Protein AF-A0AAD4XFL8-F1 (afdb_monomer_lite)

InterPro domains:
  IPR006156 Dihydroneopterin aldolase [PTHR42844] (151-270)
  IPR006156 Dihydroneopterin aldolase [TIGR00525] (37-141)
  IPR006156 Dihydroneopterin aldolase [TIGR00525] (153-267)
  IPR006157 Dihydroneopterin aldolase/epimerase domain [PF02152] (40-144)
  IPR006157 Dihydroneopterin aldolase/epimerase domain [PF02152] (156-266)
  IPR006157 Dihydroneopterin aldolase/epimerase domain [SM00905] (39-152)
  IPR006157 Dihydroneopterin aldolase/epimerase domain [SM00905] (155-268)
  IPR006157 Dihydroneopterin aldolase/epimerase domain [TIGR00526] (37-141)
  IPR006157 Dihydroneopterin aldolase/epimerase domain [TIGR00526] (153-268)
  IPR006157 Dihydroneopterin aldolase/epimerase domain [cd00534] (37-150)
  IPR006157 Dihydroneopterin aldolase/epimerase domain [cd00534] (153-268)
  IPR043133 GTP cyclohydrolase I, C-terminal/NADPH-dependent 7-cyano-7-deazaguanine reductase [G3DSA:3.30.1130.10] (36-149)
  IPR043133 GTP cyclohydrolase I, C-terminal/NADPH-dependent 7-cyano-7-deazaguanine reductase [G3DSA:3.30.1130.10] (152-272)

Foldseek 3Di:
DDDDDDDDDPDDDPPPPVVVVVVVVVVVVVVLVQQFKKWWFFFLKEWAQEAQDPCCNPVTAIKTKIKIFGFDLPVCLVPLDCVSDDDPVVLSVLLHCLRHDDYYHDVVVSQVSSQVCVVVVDVRGPGMDMDMDHPPPPPPDDPPDPRDPPDADKDKDFQDKAWAQEAQDPCSNVVTAIKGKIKIWGAHCVVCVVPVDCVNDPDVVVLSVLLHCLRHDDYGHDLSNSQLSSQLVVCVVDVRTFKMKMKMWGCDDPDPGDTRIIIMIGMDGNVPSD

pLDDT: mean 80.41, std 20.35, range [30.12, 97.94]

Structure (mmCIF, N/CA/C/O backbone):
data_AF-A0AAD4XFL8-F1
#
_entry.id   AF-A0AAD4XFL8-F1
#
loop_
_atom_site.group_PDB
_atom_site.id
_atom_site.type_symbol
_atom_site.label_atom_id
_atom_site.label_alt_id
_atom_site.label_comp_id
_atom_site.label_asym_id
_atom_site.label_entity_id
_atom_site.label_seq_id
_atom_site.pdbx_PDB_ins_code
_atom_site.Cartn_x
_atom_site.Cartn_y
_atom_site.Cartn_z
_atom_site.occupancy
_atom_site.B_iso_or_equiv
_atom_site.auth_seq_id
_atom_site.auth_comp_id
_atom_site.auth_asym_id
_atom_site.auth_atom_id
_atom_site.pdbx_PDB_model_num
ATOM 1 N N . MET A 1 1 ? 23.443 -74.491 15.891 1.00 35.53 1 MET A N 1
ATOM 2 C CA . MET A 1 1 ? 23.980 -73.352 16.670 1.00 35.53 1 MET A CA 1
ATOM 3 C C . MET A 1 1 ? 23.065 -72.154 16.402 1.00 35.53 1 MET A C 1
ATOM 5 O O . MET A 1 1 ? 22.930 -71.826 15.235 1.00 35.53 1 MET A O 1
ATOM 9 N N . LYS A 1 2 ? 22.427 -71.580 17.447 1.00 34.12 2 LYS A N 1
ATOM 10 C CA . LYS A 1 2 ? 21.387 -70.501 17.449 1.00 34.12 2 LYS A CA 1
ATOM 11 C C . LYS A 1 2 ? 19.982 -70.970 16.968 1.00 34.12 2 LYS A C 1
ATOM 13 O O . LYS A 1 2 ? 19.867 -71.377 15.826 1.00 34.12 2 LYS A O 1
ATOM 18 N N . ARG A 1 3 ? 18.898 -71.122 17.771 1.00 33.12 3 ARG A N 1
ATOM 19 C CA . ARG A 1 3 ? 18.277 -70.293 18.853 1.00 33.12 3 ARG A CA 1
ATOM 20 C C . ARG A 1 3 ? 18.064 -68.851 18.352 1.00 33.12 3 ARG A C 1
ATOM 22 O O . ARG A 1 3 ? 19.014 -68.285 17.849 1.00 33.12 3 ARG A O 1
ATOM 29 N N . MET A 1 4 ? 16.948 -68.140 18.488 1.00 30.12 4 MET A N 1
ATOM 30 C CA . MET A 1 4 ? 15.685 -68.268 19.219 1.00 30.12 4 MET A CA 1
ATOM 31 C C . MET A 1 4 ? 14.918 -66.947 18.923 1.00 30.12 4 MET A C 1
ATOM 33 O O . MET A 1 4 ? 15.556 -65.951 18.602 1.00 30.12 4 MET A O 1
ATOM 37 N N . ILE A 1 5 ? 13.602 -66.924 19.155 1.00 32.12 5 ILE A N 1
ATOM 38 C CA . ILE A 1 5 ? 12.777 -65.734 19.467 1.00 32.12 5 ILE A CA 1
ATOM 39 C C . ILE A 1 5 ? 12.246 -64.891 18.292 1.00 32.12 5 ILE A C 1
ATOM 41 O O . ILE A 1 5 ? 12.829 -63.931 17.805 1.00 32.12 5 ILE A O 1
ATOM 45 N N . LYS A 1 6 ? 11.002 -65.238 17.973 1.00 37.78 6 LYS A N 1
ATOM 46 C CA . LYS A 1 6 ? 9.899 -64.385 17.535 1.00 37.78 6 LYS A CA 1
ATOM 47 C C . LYS A 1 6 ? 9.417 -63.595 18.775 1.00 37.78 6 LYS A C 1
ATOM 49 O O . LYS A 1 6 ? 8.878 -64.249 19.661 1.00 37.78 6 LYS A O 1
ATOM 54 N N . LEU A 1 7 ? 9.625 -62.272 18.888 1.00 30.59 7 LEU A N 1
ATOM 55 C CA . LEU A 1 7 ? 8.790 -61.356 19.705 1.00 30.59 7 LEU A CA 1
ATOM 56 C C . LEU A 1 7 ? 9.209 -59.874 19.588 1.00 30.59 7 LEU A C 1
ATOM 58 O O . LEU A 1 7 ? 10.391 -59.562 19.624 1.00 30.59 7 LEU A O 1
ATOM 62 N N . MET A 1 8 ? 8.194 -59.000 19.581 1.00 35.62 8 MET A N 1
ATOM 63 C CA . MET A 1 8 ? 8.213 -57.562 19.907 1.00 35.62 8 MET A CA 1
ATOM 64 C C . MET A 1 8 ? 8.955 -56.598 18.970 1.00 35.62 8 MET A C 1
ATOM 66 O O . MET A 1 8 ? 10.064 -56.179 19.263 1.00 35.62 8 MET A O 1
ATOM 70 N N . VAL A 1 9 ? 8.230 -56.078 17.971 1.00 33.75 9 VAL A N 1
ATOM 71 C CA . VAL A 1 9 ? 8.062 -54.615 17.830 1.00 33.75 9 VAL A CA 1
ATOM 72 C C . VAL A 1 9 ? 6.603 -54.334 17.445 1.00 33.75 9 VAL A C 1
ATOM 74 O O . VAL A 1 9 ? 6.264 -54.054 16.303 1.00 33.75 9 VAL A O 1
ATOM 77 N N . PHE A 1 10 ? 5.715 -54.495 18.425 1.00 37.19 10 PHE A N 1
ATOM 78 C CA . PHE A 1 10 ? 4.357 -53.949 18.423 1.00 37.19 10 PHE A CA 1
ATOM 79 C C . PHE A 1 10 ? 4.332 -52.937 19.571 1.00 37.19 10 PHE A C 1
ATOM 81 O O . PHE A 1 10 ? 3.922 -53.269 20.676 1.00 37.19 10 PHE A O 1
ATOM 88 N N . SER A 1 11 ? 4.914 -51.753 19.372 1.00 37.78 11 SER A N 1
ATOM 89 C CA . SER A 1 11 ? 4.660 -50.573 20.209 1.00 37.78 11 SER A CA 1
ATOM 90 C C . SER A 1 11 ? 5.353 -49.350 19.612 1.00 37.78 11 SER A C 1
ATOM 92 O O . SER A 1 11 ? 6.497 -49.454 19.184 1.00 37.78 11 SER A O 1
ATOM 94 N N . LEU A 1 12 ? 4.658 -48.211 19.643 1.00 33.28 12 LEU A N 1
ATOM 95 C CA . LEU A 1 12 ? 5.044 -46.887 19.136 1.00 33.28 12 LEU A CA 1
ATOM 96 C C . LEU A 1 12 ? 5.115 -46.757 17.606 1.00 33.28 12 LEU A C 1
ATOM 98 O O . LEU A 1 12 ? 6.162 -46.927 17.005 1.00 33.28 12 LEU A O 1
ATOM 102 N N . ILE A 1 13 ? 3.984 -46.403 16.988 1.00 39.44 13 ILE A N 1
ATOM 103 C CA . ILE A 1 13 ? 3.736 -45.107 16.314 1.00 39.44 13 ILE A CA 1
ATOM 104 C C . ILE A 1 13 ? 2.209 -45.060 16.076 1.00 39.44 13 ILE A C 1
ATOM 106 O O . ILE A 1 13 ? 1.699 -45.282 14.988 1.00 39.44 13 ILE A O 1
ATOM 110 N N . ILE A 1 14 ? 1.443 -44.848 17.152 1.00 38.00 14 ILE A N 1
ATOM 111 C CA . ILE A 1 14 ? 0.020 -44.436 17.101 1.00 38.00 14 ILE A CA 1
ATOM 112 C C . ILE A 1 14 ? -0.094 -43.026 17.715 1.00 38.00 14 ILE A C 1
ATOM 114 O O . ILE A 1 14 ? -1.063 -42.674 18.367 1.00 38.00 14 ILE A O 1
ATOM 118 N N . PHE A 1 15 ? 0.931 -42.183 17.556 1.00 41.22 15 PHE A N 1
ATOM 119 C CA . PHE A 1 15 ? 0.936 -40.862 18.194 1.00 41.22 15 PHE A CA 1
ATOM 120 C C . PHE A 1 15 ? 1.652 -39.786 17.373 1.00 41.22 15 PHE A C 1
ATOM 122 O O . PHE A 1 15 ? 2.499 -39.068 17.882 1.00 41.22 15 PHE A O 1
ATOM 129 N N . VAL A 1 16 ? 1.298 -39.644 16.092 1.00 36.91 16 VAL A N 1
ATOM 130 C CA . VAL A 1 16 ? 1.519 -38.384 15.357 1.00 36.91 16 VAL A CA 1
ATOM 131 C C . VAL A 1 16 ? 0.341 -37.965 14.436 1.00 36.91 16 VAL A C 1
ATOM 133 O O . VAL A 1 16 ? 0.601 -37.334 13.421 1.00 36.91 16 VAL A O 1
ATOM 136 N N . PRO A 1 17 ? -0.964 -38.214 14.711 1.00 38.00 17 PRO A N 1
ATOM 137 C CA . PRO A 1 17 ? -2.003 -37.454 14.001 1.00 38.00 17 PRO A CA 1
ATOM 138 C C . PRO A 1 17 ? -2.145 -36.033 14.563 1.00 38.00 17 PRO A C 1
ATOM 140 O O . PRO A 1 17 ? -2.472 -35.110 13.828 1.00 38.00 17 PRO A O 1
ATOM 143 N N . LEU A 1 18 ? -1.875 -35.837 15.863 1.00 38.53 18 LEU A N 1
ATOM 144 C CA . LEU A 1 18 ? -2.111 -34.552 16.526 1.00 38.53 18 LEU A CA 1
ATOM 145 C C . LEU A 1 18 ? -1.077 -33.493 16.126 1.00 38.53 18 LEU A C 1
ATOM 147 O O . LEU A 1 18 ? -1.447 -32.371 15.820 1.00 38.53 18 LEU A O 1
ATOM 151 N N . ILE A 1 19 ? 0.212 -33.848 16.073 1.00 44.69 19 ILE A N 1
ATOM 152 C CA . ILE A 1 19 ? 1.275 -32.905 15.685 1.00 44.69 19 ILE A CA 1
ATOM 153 C C . ILE A 1 19 ? 1.184 -32.581 14.191 1.00 44.69 19 ILE A C 1
ATOM 155 O O . ILE A 1 19 ? 1.340 -31.423 13.828 1.00 44.69 19 ILE A O 1
ATOM 159 N N . PHE A 1 20 ? 0.859 -33.560 13.337 1.00 40.28 20 PHE A N 1
ATOM 160 C CA . PHE A 1 20 ? 0.670 -33.326 11.902 1.00 40.28 20 PHE A CA 1
ATOM 161 C C . PHE A 1 20 ? -0.596 -32.504 11.623 1.00 40.28 20 PHE A C 1
ATOM 163 O O . PHE A 1 20 ? -0.554 -31.592 10.810 1.00 40.28 20 PHE A O 1
ATOM 170 N N . GLY A 1 21 ? -1.688 -32.740 12.361 1.00 36.16 21 GLY A N 1
ATOM 171 C CA . GLY A 1 21 ? -2.907 -31.929 12.288 1.00 36.16 21 GLY A CA 1
ATOM 172 C C . GLY A 1 21 ? -2.721 -30.498 12.804 1.00 36.16 21 GLY A C 1
ATOM 173 O O . GLY A 1 21 ? -3.239 -29.568 12.196 1.00 36.16 21 GLY A O 1
ATOM 174 N N . ILE A 1 22 ? -1.930 -30.298 13.866 1.00 46.91 22 ILE A N 1
ATOM 175 C CA . ILE A 1 22 ? -1.574 -28.961 14.370 1.00 46.91 22 ILE A CA 1
ATOM 176 C C . ILE A 1 22 ? -0.624 -28.253 13.398 1.00 46.91 22 ILE A C 1
ATOM 178 O O . ILE A 1 22 ? -0.817 -27.073 13.143 1.00 46.91 22 ILE A O 1
ATOM 182 N N . LEU A 1 23 ? 0.368 -28.942 12.820 1.00 37.91 23 LEU A N 1
ATOM 183 C CA . LEU A 1 23 ? 1.240 -28.366 11.788 1.00 37.91 23 LEU A CA 1
ATOM 184 C C . LEU A 1 23 ? 0.470 -28.040 10.511 1.00 37.91 23 LEU A C 1
ATOM 186 O O . LEU A 1 23 ? 0.734 -27.005 9.923 1.00 37.91 23 LEU A O 1
ATOM 190 N N . GLN A 1 24 ? -0.503 -28.858 10.113 1.00 33.28 24 GLN A N 1
ATOM 191 C CA . GLN A 1 24 ? -1.323 -28.604 8.933 1.00 33.28 24 GLN A CA 1
ATOM 192 C C . GLN A 1 24 ? -2.331 -27.471 9.169 1.00 33.28 24 GLN A C 1
ATOM 194 O O . GLN A 1 24 ? -2.452 -26.608 8.312 1.00 33.28 24 GLN A O 1
ATOM 199 N N . GLN A 1 25 ? -2.960 -27.379 10.350 1.00 36.81 25 GLN A N 1
ATOM 200 C CA . GLN A 1 25 ? -3.782 -26.217 10.726 1.00 36.81 25 GLN A CA 1
ATOM 201 C C . GLN A 1 25 ? -2.958 -24.941 10.902 1.00 36.81 25 GLN A C 1
ATOM 203 O O . GLN A 1 25 ? -3.422 -23.864 10.544 1.00 36.81 25 GLN A O 1
ATOM 208 N N . LYS A 1 26 ? -1.742 -25.044 11.444 1.00 35.31 26 LYS A N 1
ATOM 209 C CA . LYS A 1 26 ? -0.835 -23.904 11.597 1.00 35.31 26 LYS A CA 1
ATOM 210 C C . LYS A 1 26 ? -0.286 -23.464 10.242 1.00 35.31 26 LYS A C 1
ATOM 212 O O . LYS A 1 26 ? -0.289 -22.279 9.977 1.00 35.31 26 LYS A O 1
ATOM 217 N N . MET A 1 27 ? 0.041 -24.395 9.343 1.00 30.59 27 MET A N 1
ATOM 218 C CA . MET A 1 27 ? 0.392 -24.100 7.951 1.00 30.59 27 MET A CA 1
ATOM 219 C C . MET A 1 27 ? -0.790 -23.556 7.147 1.00 30.59 27 MET A C 1
ATOM 221 O O . MET A 1 27 ? -0.574 -22.690 6.315 1.00 30.59 27 MET A O 1
ATOM 225 N N . GLU A 1 28 ? -2.026 -24.011 7.368 1.00 33.53 28 GLU A N 1
ATOM 226 C CA . GLU A 1 28 ? -3.219 -23.431 6.737 1.00 33.53 28 GLU A CA 1
ATOM 227 C C . GLU A 1 28 ? -3.521 -22.035 7.291 1.00 33.53 28 GLU A C 1
ATOM 229 O O . GLU A 1 28 ? -3.839 -21.145 6.513 1.00 33.53 28 GLU A O 1
ATOM 234 N N . ALA A 1 29 ? -3.355 -21.797 8.595 1.00 37.62 29 ALA A N 1
ATOM 235 C CA . ALA A 1 29 ? -3.457 -20.462 9.181 1.00 37.62 29 ALA A CA 1
ATOM 236 C C . ALA A 1 29 ? -2.339 -19.537 8.670 1.00 37.62 29 ALA A C 1
ATOM 238 O O . ALA A 1 29 ? -2.627 -18.432 8.223 1.00 37.62 29 ALA A O 1
ATOM 239 N N . ASP A 1 30 ? -1.094 -20.011 8.631 1.00 35.47 30 ASP A N 1
ATOM 240 C CA . ASP A 1 30 ? 0.062 -19.277 8.114 1.00 35.47 30 ASP A CA 1
ATOM 241 C C . ASP A 1 30 ? -0.056 -19.042 6.593 1.00 35.47 30 ASP A C 1
ATOM 243 O O . ASP A 1 30 ? 0.326 -17.981 6.110 1.00 35.47 30 ASP A O 1
ATOM 247 N N . CYS A 1 31 ? -0.656 -19.966 5.829 1.00 32.22 31 CYS A N 1
ATOM 248 C CA . CYS A 1 31 ? -0.887 -19.844 4.381 1.00 32.22 31 CYS A CA 1
ATOM 249 C C . CYS A 1 31 ? -2.121 -18.986 4.039 1.00 32.22 31 CYS A C 1
ATOM 251 O O . CYS A 1 31 ? -2.125 -18.291 3.022 1.00 32.22 31 CYS A O 1
ATOM 253 N N . ILE A 1 32 ? -3.139 -18.951 4.908 1.00 41.28 32 ILE A N 1
ATOM 254 C CA . ILE A 1 32 ? -4.222 -17.956 4.845 1.00 41.28 32 ILE A CA 1
ATOM 255 C C . ILE A 1 32 ? -3.674 -16.566 5.203 1.00 41.28 32 ILE A C 1
ATOM 257 O O . ILE A 1 32 ? -4.124 -15.579 4.630 1.00 41.28 32 ILE A O 1
ATOM 261 N N . ILE A 1 33 ? -2.669 -16.469 6.080 1.00 43.09 33 ILE A N 1
ATOM 262 C CA . ILE A 1 33 ? -1.992 -15.209 6.427 1.00 43.09 33 ILE A CA 1
ATOM 263 C C . ILE A 1 33 ? -0.991 -14.780 5.331 1.00 43.09 33 ILE A C 1
ATOM 265 O O . ILE A 1 33 ? -0.822 -13.582 5.101 1.00 43.09 33 ILE A O 1
ATOM 269 N N . SER A 1 34 ? -0.396 -15.713 4.573 1.00 42.03 34 SER A N 1
ATOM 270 C CA . SER A 1 34 ? 0.685 -15.424 3.608 1.00 42.03 34 SER A CA 1
ATOM 271 C C . SER A 1 34 ? 0.254 -14.800 2.270 1.00 42.03 34 SER A C 1
ATOM 273 O O . SER A 1 34 ? 1.063 -14.729 1.343 1.00 42.03 34 SER A O 1
ATOM 275 N N . LYS A 1 35 ? -0.992 -14.329 2.139 1.00 58.22 35 LYS A N 1
ATOM 276 C CA . LYS A 1 35 ? -1.414 -13.428 1.045 1.00 58.22 35 LYS A CA 1
ATOM 277 C C . LYS A 1 35 ? -1.890 -12.062 1.551 1.00 58.22 35 LYS A C 1
ATOM 279 O O . LYS A 1 35 ? -2.682 -11.399 0.885 1.00 58.22 35 LYS A O 1
ATOM 284 N N . GLY A 1 36 ? -1.472 -11.656 2.748 1.00 75.81 36 GLY A N 1
ATOM 285 C CA . GLY A 1 36 ? -1.896 -10.405 3.371 1.00 75.81 36 GLY A CA 1
ATOM 286 C C . GLY A 1 36 ? -0.763 -9.398 3.418 1.00 75.81 36 GLY A C 1
ATOM 287 O O . GLY A 1 36 ? 0.264 -9.688 4.017 1.00 75.81 36 GLY A O 1
ATOM 288 N N . ASP A 1 37 ? -1.027 -8.231 2.839 1.00 88.38 37 ASP A N 1
ATOM 289 C CA . ASP A 1 37 ? -0.144 -7.087 2.615 1.00 88.38 37 ASP A CA 1
ATOM 290 C C . ASP A 1 37 ? 0.481 -7.048 1.214 1.00 88.38 37 ASP A C 1
ATOM 292 O O . ASP A 1 37 ? 1.047 -8.030 0.726 1.00 88.38 37 ASP A O 1
ATOM 296 N N . LYS A 1 38 ? 0.336 -5.906 0.533 1.00 90.25 38 LYS A N 1
ATOM 297 C CA . LYS A 1 38 ? 0.954 -5.671 -0.773 1.00 90.25 38 LYS A CA 1
ATOM 298 C C . LYS A 1 38 ? 1.287 -4.208 -1.022 1.00 90.25 38 LYS A C 1
ATOM 300 O O . LYS A 1 38 ? 0.553 -3.304 -0.611 1.00 90.25 38 LYS A O 1
ATOM 305 N N . LEU A 1 39 ? 2.357 -4.005 -1.780 1.00 91.44 39 LEU A N 1
ATOM 306 C CA . LEU A 1 39 ? 2.711 -2.736 -2.402 1.00 91.44 39 LEU A CA 1
ATOM 307 C C . LEU A 1 39 ? 2.106 -2.679 -3.812 1.00 91.44 39 LEU A C 1
ATOM 309 O O . LEU A 1 39 ? 2.172 -3.659 -4.555 1.00 91.44 39 LEU A O 1
ATOM 313 N N . ILE A 1 40 ? 1.495 -1.548 -4.161 1.00 91.38 40 ILE A N 1
ATOM 314 C CA . ILE A 1 40 ? 0.683 -1.356 -5.368 1.00 91.38 40 ILE A CA 1
ATOM 315 C C . ILE A 1 40 ? 1.283 -0.223 -6.199 1.00 91.38 40 ILE A C 1
ATOM 317 O O . ILE A 1 40 ? 1.351 0.912 -5.728 1.00 91.38 40 ILE A O 1
ATOM 321 N N . LEU A 1 41 ? 1.652 -0.513 -7.446 1.00 91.12 41 LEU A N 1
ATOM 322 C CA . LEU A 1 41 ? 2.050 0.477 -8.449 1.00 91.12 41 LEU A CA 1
ATOM 323 C C . LEU A 1 41 ? 1.118 0.343 -9.657 1.00 91.12 41 LEU A C 1
ATOM 325 O O . LEU A 1 41 ? 0.867 -0.769 -10.135 1.00 91.12 41 LEU A O 1
ATOM 329 N N . ARG A 1 42 ? 0.560 1.455 -10.135 1.00 89.06 42 ARG A N 1
ATOM 330 C CA . ARG A 1 42 ? -0.358 1.479 -11.281 1.00 89.06 42 ARG A CA 1
ATOM 331 C C . ARG A 1 42 ? 0.006 2.557 -12.278 1.00 89.06 42 ARG A C 1
ATOM 333 O O . ARG A 1 42 ? 0.356 3.670 -11.882 1.00 89.06 42 ARG A O 1
ATOM 340 N N . GLY A 1 43 ? -0.160 2.231 -13.553 1.00 86.56 43 GLY A N 1
ATOM 341 C CA . GLY A 1 43 ? 0.009 3.192 -14.636 1.00 86.56 43 GLY A CA 1
ATOM 342 C C . GLY A 1 43 ? 1.461 3.596 -14.873 1.00 86.56 43 GLY A C 1
ATOM 343 O O . GLY A 1 43 ? 1.712 4.707 -15.330 1.00 86.56 43 GLY A O 1
ATOM 344 N N . LEU A 1 44 ? 2.423 2.728 -14.548 1.00 89.50 44 LEU A N 1
ATOM 345 C CA . LEU A 1 44 ? 3.827 2.978 -14.867 1.00 89.50 44 LEU A CA 1
ATOM 346 C C . LEU A 1 44 ? 3.983 3.043 -16.384 1.00 89.50 44 LEU A C 1
ATOM 348 O O . LEU A 1 44 ? 3.617 2.090 -17.072 1.00 89.50 44 LEU A O 1
ATOM 352 N N . MET A 1 45 ? 4.511 4.147 -16.904 1.00 89.81 45 MET A N 1
ATOM 353 C CA . MET A 1 45 ? 4.651 4.338 -18.346 1.00 89.81 45 MET A CA 1
ATOM 354 C C . MET A 1 45 ? 6.101 4.482 -18.783 1.00 89.81 45 MET A C 1
ATOM 356 O O . MET A 1 45 ? 6.769 5.449 -18.423 1.00 89.81 45 MET A O 1
ATOM 360 N N . PHE A 1 46 ? 6.529 3.573 -19.658 1.00 92.50 46 PHE A N 1
ATOM 361 C CA . PHE A 1 46 ? 7.880 3.537 -20.220 1.00 92.50 46 PHE A CA 1
ATOM 362 C C . PHE A 1 46 ? 7.838 3.397 -21.737 1.00 92.50 46 PHE A C 1
ATOM 364 O O . PHE A 1 46 ? 6.847 2.924 -22.297 1.00 92.50 46 PHE A O 1
ATOM 371 N N . HIS A 1 47 ? 8.901 3.828 -22.413 1.00 92.00 47 HIS A N 1
ATOM 372 C CA . HIS A 1 47 ? 9.042 3.664 -23.856 1.00 92.00 47 HIS A CA 1
ATOM 373 C C . HIS A 1 47 ? 9.896 2.433 -24.159 1.00 92.00 47 HIS A C 1
ATOM 375 O O . HIS A 1 47 ? 11.029 2.357 -23.701 1.00 92.00 47 HIS A O 1
ATOM 381 N N . GLY A 1 48 ? 9.376 1.503 -24.956 1.00 90.56 48 GLY A N 1
ATOM 382 C CA . GLY A 1 48 ? 10.073 0.263 -25.292 1.00 90.56 48 GLY A CA 1
ATOM 383 C C . GLY A 1 48 ? 9.939 -0.101 -26.765 1.00 90.56 48 GLY A C 1
ATOM 384 O O . GLY A 1 48 ? 9.080 0.413 -27.485 1.00 90.56 48 GLY A O 1
ATOM 385 N N . TYR A 1 49 ? 10.778 -1.035 -27.203 1.00 92.50 49 TYR A N 1
ATOM 386 C CA . TYR A 1 49 ? 10.840 -1.525 -28.586 1.00 92.50 49 TYR A CA 1
ATOM 387 C C . TYR A 1 49 ? 10.364 -2.979 -28.658 1.00 92.50 49 TYR A C 1
ATOM 389 O O . TYR A 1 49 ? 11.047 -3.860 -29.186 1.00 92.50 49 TYR A O 1
ATOM 397 N N . HIS A 1 50 ? 9.208 -3.247 -28.046 1.00 85.69 50 HIS A N 1
ATOM 398 C CA . HIS A 1 50 ? 8.632 -4.586 -27.972 1.00 85.69 50 HIS A CA 1
ATOM 399 C C . HIS A 1 50 ? 7.477 -4.748 -28.959 1.00 85.69 50 HIS A C 1
ATOM 401 O O . HIS A 1 50 ? 6.642 -3.855 -29.123 1.00 85.69 50 HIS A O 1
ATOM 407 N N . GLY A 1 51 ? 7.419 -5.910 -29.598 1.00 83.00 51 GLY A N 1
ATOM 408 C CA . GLY A 1 51 ? 6.407 -6.225 -30.592 1.00 83.00 51 GLY A CA 1
ATOM 409 C C . GLY A 1 51 ? 6.925 -7.133 -31.695 1.00 83.00 51 GLY A C 1
ATOM 410 O O . GLY A 1 51 ? 8.118 -7.428 -31.800 1.00 83.00 51 GLY A O 1
ATOM 411 N N . VAL A 1 52 ? 6.000 -7.597 -32.525 1.00 81.31 52 VAL A N 1
ATOM 412 C CA . VAL A 1 52 ? 6.310 -8.496 -33.644 1.00 81.31 52 VAL A CA 1
ATOM 413 C C . VAL A 1 52 ? 6.596 -7.689 -34.906 1.00 81.31 52 VAL A C 1
ATOM 415 O O . VAL A 1 52 ? 7.426 -8.102 -35.719 1.00 81.31 52 VAL A O 1
ATOM 418 N N . LEU A 1 53 ? 5.942 -6.535 -35.060 1.00 82.56 53 LEU A N 1
ATOM 419 C CA . LEU A 1 53 ? 6.046 -5.725 -36.266 1.00 82.56 53 LEU A CA 1
ATOM 420 C C . LEU A 1 53 ? 7.403 -4.996 -36.330 1.00 82.56 53 LEU A C 1
ATOM 422 O O . LEU A 1 53 ? 7.877 -4.489 -35.309 1.00 82.56 53 LEU A O 1
ATOM 426 N N . PRO A 1 54 ? 8.043 -4.907 -37.511 1.00 82.19 54 PRO A N 1
ATOM 427 C CA . PRO A 1 54 ? 9.295 -4.165 -37.683 1.00 82.19 54 PRO A CA 1
ATOM 428 C C . PRO A 1 54 ? 9.205 -2.706 -37.222 1.00 82.19 54 PRO A C 1
ATOM 430 O O . PRO A 1 54 ? 10.162 -2.166 -36.664 1.00 82.19 54 PRO A O 1
ATOM 433 N N . GLU A 1 55 ? 8.048 -2.076 -37.405 1.00 82.44 55 GLU A N 1
ATOM 434 C CA . GLU A 1 55 ? 7.778 -0.704 -36.983 1.00 82.44 55 GLU A CA 1
ATOM 435 C C . GLU A 1 55 ? 7.791 -0.584 -35.451 1.00 82.44 55 GLU A C 1
ATOM 437 O O . GLU A 1 55 ? 8.366 0.360 -34.916 1.00 82.44 55 GLU A O 1
ATOM 442 N N . GLU A 1 56 ? 7.251 -1.575 -34.728 1.00 78.31 56 GLU A N 1
ATOM 443 C CA . GLU A 1 56 ? 7.249 -1.600 -33.254 1.00 78.31 56 GLU A CA 1
ATOM 444 C C . GLU A 1 56 ? 8.665 -1.725 -32.683 1.00 78.31 56 GLU A C 1
ATOM 446 O O . GLU A 1 56 ? 8.960 -1.194 -31.615 1.00 78.31 56 GLU A O 1
ATOM 451 N N . LYS A 1 57 ? 9.558 -2.400 -33.410 1.00 81.88 57 LYS A N 1
ATOM 452 C CA . LYS A 1 57 ? 10.958 -2.574 -33.006 1.00 81.88 57 LYS A CA 1
ATOM 453 C C . LYS A 1 57 ? 11.863 -1.407 -33.385 1.00 81.88 57 LYS A C 1
ATOM 455 O O . LYS A 1 57 ? 12.959 -1.303 -32.845 1.00 81.88 57 LYS A O 1
ATOM 460 N N . THR A 1 58 ? 11.444 -0.565 -34.327 1.00 83.19 58 THR A N 1
ATOM 461 C CA . THR A 1 58 ? 12.259 0.548 -34.841 1.00 83.19 58 THR A CA 1
ATOM 462 C C . THR A 1 58 ? 11.805 1.897 -34.303 1.00 83.19 58 THR A C 1
ATOM 464 O O . THR A 1 58 ? 12.639 2.685 -33.869 1.00 83.19 58 THR A O 1
ATOM 467 N N . LEU A 1 59 ? 10.498 2.159 -34.295 1.00 86.25 59 LEU A N 1
ATOM 468 C CA . LEU A 1 59 ? 9.924 3.392 -33.754 1.00 86.25 59 LEU A CA 1
ATOM 469 C C . LEU A 1 59 ? 9.673 3.287 -32.249 1.00 86.25 59 LEU A C 1
ATOM 471 O O . LEU A 1 59 ? 9.746 4.293 -31.548 1.00 86.25 59 LEU A O 1
ATOM 475 N N . GLY A 1 60 ? 9.413 2.073 -31.759 1.00 87.56 60 GLY A N 1
ATOM 476 C CA . GLY A 1 60 ? 9.004 1.847 -30.381 1.00 87.56 60 GLY A CA 1
ATOM 477 C C . GLY A 1 60 ? 7.598 2.369 -30.097 1.00 87.56 60 GLY A C 1
ATOM 478 O O . GLY A 1 60 ? 6.907 2.925 -30.955 1.00 87.56 60 GLY A O 1
ATOM 479 N N . GLN A 1 61 ? 7.144 2.139 -28.873 1.00 87.62 61 GLN A N 1
ATOM 480 C CA . GLN A 1 61 ? 5.886 2.671 -28.362 1.00 87.62 61 GLN A CA 1
ATOM 481 C C . GLN A 1 61 ? 5.936 2.754 -26.837 1.00 87.62 61 GLN A C 1
ATOM 483 O O . GLN A 1 61 ? 6.807 2.174 -26.186 1.00 87.62 61 GLN A O 1
ATOM 488 N N . LYS A 1 62 ? 4.982 3.476 -26.246 1.00 90.25 62 LYS A N 1
ATOM 489 C CA . LYS A 1 62 ? 4.802 3.441 -24.794 1.00 90.25 62 LYS A CA 1
ATOM 490 C C . LYS A 1 62 ? 4.148 2.129 -24.372 1.00 90.25 62 LYS A C 1
ATOM 492 O O . LYS A 1 62 ? 3.322 1.586 -25.102 1.00 90.25 62 LYS A O 1
ATOM 497 N N . PHE A 1 63 ? 4.467 1.683 -23.169 1.00 89.88 63 PHE A N 1
ATOM 498 C CA . PHE A 1 63 ? 3.829 0.568 -22.482 1.00 89.88 63 PHE A CA 1
ATOM 499 C C . PHE A 1 63 ? 3.360 1.016 -21.106 1.00 89.88 63 PHE A C 1
ATOM 501 O O . PHE A 1 63 ? 3.996 1.867 -20.487 1.00 89.88 63 PHE A O 1
ATOM 508 N N . VAL A 1 64 ? 2.242 0.452 -20.653 1.00 89.25 64 VAL A N 1
ATOM 509 C CA . VAL A 1 64 ? 1.659 0.703 -19.331 1.00 89.25 64 VAL A CA 1
ATOM 510 C C . VAL A 1 64 ? 1.823 -0.549 -18.479 1.00 89.25 64 VAL A C 1
ATOM 512 O O . VAL A 1 64 ? 1.496 -1.647 -18.940 1.00 89.25 64 VAL A O 1
ATOM 515 N N . ILE A 1 65 ? 2.314 -0.380 -17.251 1.00 90.62 65 ILE A N 1
ATOM 516 C CA . ILE A 1 65 ? 2.604 -1.472 -16.323 1.00 90.62 65 ILE A CA 1
ATOM 517 C C . ILE A 1 65 ? 1.897 -1.239 -14.994 1.00 90.62 65 ILE A C 1
ATOM 519 O O . ILE A 1 65 ? 2.031 -0.184 -14.371 1.00 90.62 65 ILE A O 1
ATOM 523 N N . ASP A 1 66 ? 1.197 -2.270 -14.537 1.00 90.38 66 ASP A N 1
ATOM 524 C CA . ASP A 1 66 ? 0.691 -2.367 -13.175 1.00 90.38 66 ASP A CA 1
ATOM 525 C C . ASP A 1 66 ? 1.440 -3.474 -12.440 1.00 90.38 66 ASP A C 1
ATOM 527 O O . ASP A 1 66 ? 1.555 -4.595 -12.945 1.00 90.38 66 ASP A O 1
ATOM 531 N N . MET A 1 67 ? 1.899 -3.183 -11.226 1.00 91.19 67 MET A N 1
ATOM 532 C CA . MET A 1 67 ? 2.602 -4.138 -10.377 1.00 91.19 67 MET A CA 1
ATOM 533 C C . MET A 1 67 ? 1.953 -4.237 -9.003 1.00 91.19 67 MET A C 1
ATOM 535 O O . MET A 1 67 ? 1.637 -3.223 -8.382 1.00 91.19 67 MET A O 1
ATOM 539 N N . ASP A 1 68 ? 1.788 -5.462 -8.517 1.00 90.94 68 ASP A N 1
ATOM 540 C CA . ASP A 1 68 ? 1.554 -5.740 -7.102 1.00 90.94 68 ASP A CA 1
ATOM 541 C C . ASP A 1 68 ? 2.650 -6.652 -6.579 1.00 90.94 68 ASP A C 1
ATOM 543 O O . ASP A 1 68 ? 2.925 -7.683 -7.191 1.00 90.94 68 ASP A O 1
ATOM 547 N N . ALA A 1 69 ? 3.239 -6.290 -5.446 1.00 91.38 69 ALA A N 1
ATOM 548 C CA . ALA A 1 69 ? 4.235 -7.095 -4.750 1.00 91.38 69 ALA A CA 1
ATOM 549 C C . ALA A 1 69 ? 3.708 -7.456 -3.360 1.00 91.38 69 ALA A C 1
ATOM 551 O O . ALA A 1 69 ? 3.464 -6.566 -2.544 1.00 91.38 69 ALA A O 1
ATOM 552 N N . TRP A 1 70 ? 3.525 -8.749 -3.097 1.00 91.38 70 TRP A N 1
ATOM 553 C CA . TRP A 1 70 ? 3.061 -9.268 -1.811 1.00 91.38 70 TRP A CA 1
ATOM 554 C C . TRP A 1 70 ? 4.246 -9.604 -0.914 1.00 91.38 70 TRP A C 1
ATOM 556 O O . TRP A 1 70 ? 5.137 -10.355 -1.315 1.00 91.38 70 TRP A O 1
ATOM 566 N N . PHE A 1 71 ? 4.231 -9.053 0.296 1.00 89.50 71 PHE A N 1
ATOM 567 C CA . PHE A 1 71 ? 5.165 -9.349 1.382 1.00 89.50 71 PHE A CA 1
ATOM 568 C C . PHE A 1 71 ? 4.628 -8.778 2.697 1.00 89.50 71 PHE A C 1
ATOM 570 O O . PHE A 1 71 ? 3.758 -7.914 2.681 1.00 89.50 71 PHE A O 1
ATOM 577 N N . ASP A 1 72 ? 5.144 -9.247 3.833 1.00 89.44 72 ASP A N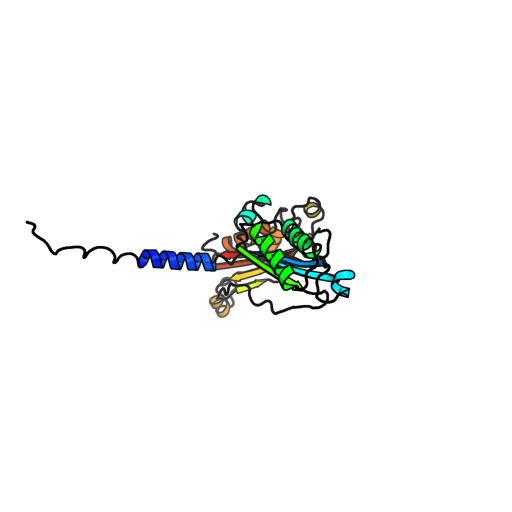 1
ATOM 578 C CA . ASP A 1 72 ? 4.692 -8.796 5.152 1.00 89.44 72 ASP A CA 1
ATOM 579 C C . ASP A 1 72 ? 5.111 -7.338 5.429 1.00 89.44 72 ASP A C 1
ATOM 581 O O . ASP A 1 72 ? 6.302 -7.037 5.536 1.00 89.44 72 ASP A O 1
ATOM 585 N N . LEU A 1 73 ? 4.133 -6.435 5.586 1.00 90.62 73 LEU A N 1
ATOM 586 C CA . LEU A 1 73 ? 4.369 -5.018 5.899 1.00 90.62 73 LEU A CA 1
ATOM 587 C C . LEU A 1 73 ? 4.307 -4.726 7.408 1.00 90.62 73 LEU A C 1
ATOM 589 O O . LEU A 1 73 ? 4.304 -3.562 7.818 1.00 90.62 73 LEU A O 1
ATOM 593 N N . ARG A 1 74 ? 4.247 -5.747 8.275 1.00 91.31 74 ARG A N 1
ATOM 594 C CA . ARG A 1 74 ? 4.233 -5.552 9.739 1.00 91.31 74 ARG A CA 1
ATOM 595 C C . ARG A 1 74 ? 5.512 -4.933 10.274 1.00 91.31 74 ARG A C 1
ATOM 597 O O . ARG A 1 74 ? 5.431 -4.021 11.088 1.00 91.31 74 ARG A O 1
ATOM 604 N N . GLU A 1 75 ? 6.666 -5.448 9.869 1.00 91.38 75 GLU A N 1
ATOM 605 C CA . GLU A 1 75 ? 7.961 -4.931 10.316 1.00 91.38 75 GLU A CA 1
ATOM 606 C C . GLU A 1 75 ? 8.187 -3.479 9.866 1.00 91.38 75 GLU A C 1
ATOM 608 O O . GLU A 1 75 ? 8.319 -2.632 10.754 1.00 91.38 75 GLU A O 1
ATOM 613 N N . PRO A 1 76 ? 8.121 -3.136 8.559 1.00 91.19 76 PRO A N 1
ATOM 614 C CA . PRO A 1 76 ? 8.297 -1.748 8.134 1.00 91.19 76 PRO A CA 1
ATOM 615 C C . PRO A 1 76 ? 7.218 -0.825 8.706 1.00 91.19 76 PRO A C 1
ATOM 617 O O . PRO A 1 76 ? 7.506 0.321 9.042 1.00 91.19 76 PRO A O 1
ATOM 620 N N . GLY A 1 77 ? 5.992 -1.326 8.899 1.00 91.00 77 GLY A N 1
ATOM 621 C CA . GLY A 1 77 ? 4.921 -0.566 9.538 1.00 91.00 77 GLY A CA 1
ATOM 622 C C . GLY A 1 77 ? 5.156 -0.256 11.021 1.00 91.00 77 GLY A C 1
ATOM 623 O O . GLY A 1 77 ? 4.560 0.682 11.550 1.00 91.00 77 GLY A O 1
ATOM 624 N N . LYS A 1 78 ? 6.011 -1.017 11.711 1.00 92.19 78 LYS A N 1
ATOM 625 C CA . LYS A 1 78 ? 6.394 -0.752 13.107 1.00 92.19 78 LYS A CA 1
ATOM 626 C C . LYS A 1 78 ? 7.627 0.138 13.207 1.00 92.19 78 LYS A C 1
ATOM 628 O O . LYS A 1 78 ? 7.686 0.974 14.106 1.00 92.19 78 LYS A O 1
ATOM 633 N N . SER A 1 79 ? 8.615 -0.074 12.341 1.00 94.88 79 SER A N 1
ATOM 634 C CA . SER A 1 79 ? 9.912 0.599 12.439 1.00 94.88 79 SER A CA 1
ATOM 635 C C . SER A 1 79 ? 9.960 1.960 11.744 1.00 94.88 79 SER A C 1
ATOM 637 O O . SER A 1 79 ? 10.806 2.777 12.102 1.00 94.88 79 SER A O 1
ATOM 639 N N . ASP A 1 80 ? 9.086 2.210 10.761 1.00 93.19 80 ASP A N 1
ATOM 640 C CA . ASP A 1 80 ? 9.143 3.376 9.864 1.00 93.19 80 ASP A CA 1
ATOM 641 C C . ASP A 1 80 ? 10.512 3.573 9.180 1.00 93.19 80 ASP A C 1
ATOM 643 O O . ASP A 1 80 ? 10.903 4.687 8.812 1.00 93.19 80 ASP A O 1
ATOM 647 N N . ASN A 1 81 ?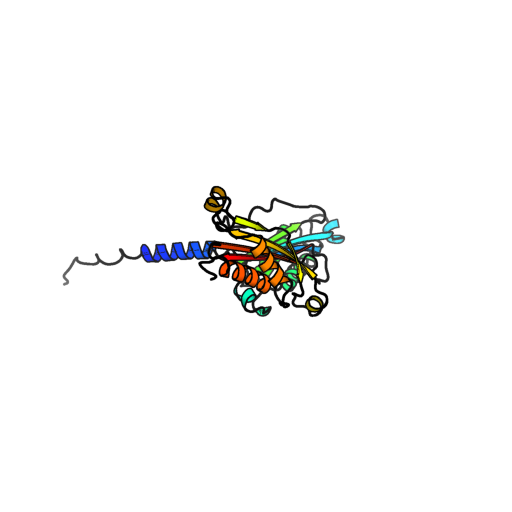 11.256 2.476 9.009 1.00 88.62 81 ASN A N 1
ATOM 648 C CA . ASN A 1 81 ? 12.581 2.452 8.406 1.00 88.62 81 ASN A CA 1
ATOM 649 C C . ASN A 1 81 ? 12.512 1.833 7.007 1.00 88.62 81 ASN A C 1
ATOM 651 O O . ASN A 1 81 ? 12.112 0.684 6.835 1.00 88.62 81 ASN A O 1
ATOM 655 N N . ILE A 1 82 ? 12.951 2.591 5.999 1.00 87.75 82 ILE A N 1
ATOM 656 C CA . ILE A 1 82 ? 12.901 2.179 4.588 1.00 87.75 82 ILE A CA 1
ATOM 657 C C . ILE A 1 82 ? 13.665 0.878 4.307 1.00 87.75 82 ILE A C 1
ATOM 659 O O . ILE A 1 82 ? 13.276 0.134 3.414 1.00 87.75 82 ILE A O 1
ATOM 663 N N . ASN A 1 83 ? 14.708 0.571 5.085 1.00 89.69 83 ASN A N 1
ATOM 664 C CA . ASN A 1 83 ? 15.508 -0.647 4.914 1.00 89.69 83 ASN A CA 1
ATOM 665 C C . ASN A 1 83 ? 14.755 -1.927 5.307 1.00 89.69 83 ASN A C 1
ATOM 667 O O . ASN A 1 83 ? 15.154 -3.021 4.909 1.00 89.69 83 ASN A O 1
ATOM 671 N N . ASP A 1 84 ? 13.664 -1.787 6.062 1.00 88.62 84 ASP A N 1
ATOM 672 C CA . ASP A 1 84 ? 12.808 -2.901 6.464 1.00 88.62 84 ASP A CA 1
ATOM 673 C C . ASP A 1 84 ? 11.660 -3.112 5.456 1.00 88.62 84 ASP A C 1
ATOM 675 O O . ASP A 1 84 ? 10.833 -4.007 5.633 1.00 88.62 84 ASP A O 1
ATOM 679 N N . SER A 1 85 ? 11.588 -2.303 4.390 1.00 90.81 85 SER A N 1
ATOM 680 C CA . SER A 1 85 ? 10.590 -2.413 3.320 1.00 90.81 85 SER A CA 1
ATOM 681 C C . SER A 1 85 ? 11.237 -2.682 1.957 1.00 90.81 85 SER A C 1
ATOM 683 O O . SER A 1 85 ? 12.457 -2.701 1.801 1.00 90.81 85 SER A O 1
ATOM 685 N N . VAL A 1 86 ? 10.396 -2.897 0.947 1.00 90.06 86 VAL A N 1
ATOM 686 C CA . VAL A 1 86 ? 10.789 -2.844 -0.463 1.00 90.06 86 VAL A CA 1
ATOM 687 C C . VAL A 1 86 ? 10.446 -1.456 -0.988 1.00 90.06 86 VAL A C 1
ATOM 689 O O . VAL A 1 86 ? 9.292 -1.032 -0.940 1.00 90.06 86 VAL A O 1
ATOM 692 N N . SER A 1 87 ? 11.439 -0.748 -1.522 1.00 87.44 87 SER A N 1
ATOM 693 C CA . SER A 1 87 ? 11.211 0.575 -2.092 1.00 87.44 87 SER A CA 1
ATOM 694 C C . SER A 1 87 ? 10.429 0.478 -3.398 1.00 87.44 87 SER A C 1
ATOM 696 O O . SER A 1 87 ? 10.826 -0.203 -4.345 1.00 87.44 87 SER A O 1
ATOM 698 N N . TYR A 1 88 ? 9.350 1.247 -3.500 1.00 87.12 88 TYR A N 1
ATOM 699 C CA . TYR A 1 88 ? 8.635 1.414 -4.762 1.00 87.12 88 TYR A CA 1
ATOM 700 C C . TYR A 1 88 ? 9.511 2.037 -5.857 1.00 87.12 88 TYR A C 1
ATOM 702 O O . TYR A 1 88 ? 9.253 1.811 -7.036 1.00 87.12 88 TYR A O 1
ATOM 710 N N . VAL A 1 89 ? 10.542 2.805 -5.481 1.00 88.38 89 VAL A N 1
ATOM 711 C CA . VAL A 1 89 ? 11.520 3.361 -6.426 1.00 88.38 89 VAL A CA 1
ATOM 712 C C . VAL A 1 89 ? 12.331 2.236 -7.058 1.00 88.38 89 VAL A C 1
ATOM 714 O O . VAL A 1 89 ? 12.582 2.265 -8.257 1.00 88.38 89 VAL A O 1
ATOM 717 N N . ASP A 1 90 ? 12.692 1.211 -6.286 1.00 92.12 90 ASP A N 1
ATOM 718 C CA . ASP A 1 90 ? 13.420 0.073 -6.838 1.00 92.12 90 ASP A CA 1
ATOM 719 C C . ASP A 1 90 ? 12.536 -0.766 -7.766 1.00 92.12 90 ASP A C 1
ATOM 721 O O . ASP A 1 90 ? 12.988 -1.146 -8.842 1.00 92.12 90 ASP A O 1
ATOM 725 N N . LEU A 1 91 ? 11.267 -1.000 -7.404 1.00 92.94 91 LEU A N 1
ATOM 726 C CA . LEU A 1 91 ? 10.310 -1.680 -8.292 1.00 92.94 91 LEU A CA 1
ATOM 727 C C . LEU A 1 91 ? 10.066 -0.891 -9.584 1.00 92.94 91 LEU A C 1
ATOM 729 O O . LEU A 1 91 ? 10.009 -1.478 -10.664 1.00 92.94 91 LEU A O 1
ATOM 733 N N . TYR A 1 92 ? 9.965 0.437 -9.480 1.00 93.06 92 TYR A N 1
ATOM 734 C CA . TYR A 1 92 ? 9.886 1.331 -10.633 1.00 93.06 92 TYR A CA 1
ATOM 735 C C . TYR A 1 92 ? 11.111 1.173 -11.536 1.00 93.06 92 TYR A C 1
ATOM 737 O O . TYR A 1 92 ? 10.957 1.031 -12.746 1.00 93.06 92 TYR A O 1
ATOM 745 N N . ASN A 1 93 ? 12.315 1.175 -10.957 1.00 94.50 93 ASN A N 1
ATOM 746 C CA . ASN A 1 93 ? 13.558 1.067 -11.716 1.00 94.50 93 ASN A CA 1
ATOM 747 C C . ASN A 1 93 ? 13.691 -0.295 -12.404 1.00 94.50 93 ASN A C 1
ATOM 749 O O . ASN A 1 93 ? 14.042 -0.320 -13.571 1.00 94.50 93 ASN A O 1
ATOM 753 N N . ILE A 1 94 ? 13.323 -1.404 -11.750 1.00 95.62 94 ILE A N 1
ATOM 754 C CA . ILE A 1 94 ? 13.295 -2.727 -12.404 1.00 95.62 94 ILE A CA 1
ATOM 755 C C . ILE A 1 94 ? 12.364 -2.703 -13.619 1.00 95.62 94 ILE A C 1
ATOM 757 O O . ILE A 1 94 ? 12.753 -3.091 -14.717 1.00 95.62 94 ILE A O 1
ATOM 761 N N . ALA A 1 95 ? 11.134 -2.210 -13.448 1.00 94.25 95 ALA A N 1
ATOM 762 C CA . ALA A 1 95 ? 10.181 -2.133 -14.550 1.00 94.25 95 ALA A CA 1
ATOM 763 C C . ALA A 1 95 ? 10.697 -1.242 -15.691 1.00 94.25 95 ALA A C 1
ATOM 765 O O . ALA A 1 95 ? 10.565 -1.599 -16.862 1.00 94.25 95 ALA A O 1
ATOM 766 N N . LYS A 1 96 ? 11.315 -0.109 -15.346 1.00 94.69 96 LYS A N 1
ATOM 767 C CA . LYS A 1 96 ? 11.935 0.805 -16.302 1.00 94.69 96 LYS A CA 1
ATOM 768 C C . LYS A 1 96 ? 13.062 0.128 -17.076 1.00 94.69 96 LYS A C 1
ATOM 770 O O . LYS A 1 96 ? 13.032 0.140 -18.300 1.00 94.69 96 LYS A O 1
ATOM 775 N N . ASP A 1 97 ? 14.020 -0.467 -16.374 1.00 95.56 97 ASP A N 1
ATOM 776 C CA . ASP A 1 97 ? 15.228 -1.045 -16.960 1.00 95.56 97 ASP A CA 1
ATOM 777 C C . ASP A 1 97 ? 14.884 -2.200 -17.911 1.00 95.56 97 ASP A C 1
ATOM 779 O O . ASP A 1 97 ? 15.452 -2.301 -19.000 1.00 95.56 97 ASP A O 1
ATOM 783 N N . VAL A 1 98 ? 13.893 -3.026 -17.556 1.00 95.00 98 VAL A N 1
ATOM 784 C CA . VAL A 1 98 ? 13.431 -4.123 -18.419 1.00 95.00 98 VAL A CA 1
ATOM 785 C C . VAL A 1 98 ? 12.712 -3.608 -19.673 1.00 95.00 98 VAL A C 1
ATOM 787 O O . VAL A 1 98 ? 12.924 -4.153 -20.758 1.00 95.00 98 VAL A O 1
ATOM 790 N N . VAL A 1 99 ? 11.867 -2.574 -19.560 1.00 93.38 99 VAL A N 1
ATOM 791 C CA . VAL A 1 99 ? 11.079 -2.065 -20.705 1.00 93.38 99 VAL A CA 1
ATOM 792 C C . VAL A 1 99 ? 11.877 -1.137 -21.621 1.00 93.38 99 VAL A C 1
ATOM 794 O O . VAL A 1 99 ? 11.712 -1.174 -22.839 1.00 93.38 99 VAL A O 1
ATOM 797 N N . GLU A 1 100 ? 12.764 -0.315 -21.070 1.00 94.69 100 GLU A N 1
ATOM 798 C CA . GLU A 1 100 ? 13.666 0.537 -21.860 1.00 94.69 100 GLU A CA 1
ATOM 799 C C . GLU A 1 100 ? 14.892 -0.240 -22.383 1.00 94.69 100 GLU A C 1
ATOM 801 O O . GLU A 1 100 ? 15.671 0.288 -23.180 1.00 94.69 100 GLU A O 1
ATOM 806 N N . GLY A 1 101 ? 15.055 -1.493 -21.947 1.00 92.25 101 GLY A N 1
ATOM 807 C CA . GLY A 1 101 ? 16.120 -2.408 -22.337 1.00 92.25 101 GLY A CA 1
ATOM 808 C C . GLY A 1 101 ? 15.931 -3.062 -23.719 1.00 92.25 101 GLY A C 1
ATOM 809 O O . GLY A 1 101 ? 15.351 -2.475 -24.638 1.00 92.25 101 GLY A O 1
ATOM 810 N N . PRO A 1 102 ? 16.464 -4.285 -23.921 1.00 90.25 102 PRO A N 1
ATOM 811 C CA . PRO A 1 102 ? 16.380 -4.982 -25.202 1.00 90.25 102 PRO A CA 1
ATOM 812 C C . PRO A 1 102 ? 14.940 -5.159 -25.707 1.00 90.25 102 PRO A C 1
ATOM 814 O O . PRO A 1 102 ? 14.022 -5.485 -24.959 1.00 90.25 102 PRO A O 1
ATOM 817 N N . GLY A 1 103 ? 14.745 -5.005 -27.019 1.00 87.38 103 GLY A N 1
ATOM 818 C CA . GLY A 1 103 ? 13.458 -5.277 -27.658 1.00 87.38 103 GLY A CA 1
ATOM 819 C C . GLY A 1 103 ? 13.103 -6.768 -27.621 1.00 87.38 103 GLY A C 1
ATOM 820 O O . GLY A 1 103 ? 13.938 -7.625 -27.912 1.00 87.38 103 GLY A O 1
ATOM 821 N N . TYR A 1 104 ? 11.839 -7.082 -27.328 1.00 89.38 104 TYR A N 1
ATOM 822 C CA . TYR A 1 104 ? 11.316 -8.453 -27.258 1.00 89.38 104 TYR A CA 1
ATOM 823 C C . TYR A 1 104 ? 10.098 -8.599 -28.168 1.00 89.38 104 TYR A C 1
ATOM 825 O O . TYR A 1 104 ? 9.378 -7.637 -28.414 1.00 89.38 104 TYR A O 1
ATOM 833 N N . ASN A 1 105 ? 9.836 -9.811 -28.655 1.00 84.81 105 ASN A N 1
ATOM 834 C CA . ASN A 1 105 ? 8.687 -10.058 -29.534 1.00 84.81 105 ASN A CA 1
ATOM 835 C C . ASN A 1 105 ? 7.353 -10.101 -28.778 1.00 84.81 105 ASN A C 1
ATOM 837 O O . ASN A 1 105 ? 6.317 -9.771 -29.348 1.00 84.81 105 ASN A O 1
ATOM 841 N N . LEU A 1 106 ? 7.385 -10.558 -27.524 1.00 83.75 106 LEU A N 1
ATOM 842 C CA . LEU A 1 106 ? 6.216 -10.912 -26.726 1.00 83.75 106 LEU A CA 1
ATOM 843 C C . LEU A 1 106 ? 6.173 -10.078 -25.445 1.00 83.75 106 LEU A C 1
ATOM 845 O O . LEU A 1 106 ? 7.190 -9.925 -24.765 1.00 83.75 106 LEU A O 1
ATOM 849 N N . LEU A 1 107 ? 4.986 -9.584 -25.092 1.00 83.50 107 LEU A N 1
ATOM 850 C CA . LEU A 1 107 ? 4.763 -8.857 -23.837 1.00 83.50 107 LEU A CA 1
ATOM 851 C C . LEU A 1 107 ? 4.872 -9.797 -22.633 1.00 83.50 107 LEU A C 1
ATOM 853 O O . LEU A 1 107 ? 5.299 -9.390 -21.558 1.00 83.50 107 LEU A O 1
ATOM 857 N N . GLU A 1 108 ? 4.564 -11.073 -22.834 1.00 85.50 108 GLU A N 1
ATOM 858 C CA . GLU A 1 108 ? 4.739 -12.149 -21.869 1.00 85.50 108 GLU A CA 1
ATOM 859 C C . GLU A 1 108 ? 6.198 -12.265 -21.428 1.00 85.50 108 GLU A C 1
ATOM 861 O O . GLU A 1 108 ? 6.463 -12.441 -20.243 1.00 85.50 108 GLU A O 1
ATOM 866 N N . THR A 1 109 ? 7.150 -12.117 -22.357 1.00 89.12 109 THR A N 1
ATOM 867 C CA . THR A 1 109 ? 8.582 -12.147 -22.035 1.00 89.12 109 THR A CA 1
ATOM 868 C C . THR A 1 109 ? 8.970 -10.962 -21.163 1.00 89.12 109 THR A C 1
ATOM 870 O O . THR A 1 109 ? 9.628 -11.150 -20.147 1.00 89.12 109 THR A O 1
ATOM 873 N N . VAL A 1 110 ? 8.518 -9.758 -21.515 1.00 90.62 110 VAL A N 1
ATOM 874 C CA . VAL A 1 110 ? 8.793 -8.538 -20.741 1.00 90.62 110 VAL A CA 1
ATOM 875 C C . VAL A 1 110 ? 8.189 -8.644 -19.338 1.00 90.62 110 VAL A C 1
ATOM 877 O O . VAL A 1 110 ? 8.882 -8.435 -18.347 1.00 90.62 110 VAL A O 1
ATOM 880 N N . ALA A 1 111 ? 6.918 -9.043 -19.232 1.00 87.06 111 ALA A N 1
ATOM 881 C CA . ALA A 1 111 ? 6.245 -9.227 -17.949 1.00 87.06 111 ALA A CA 1
ATOM 882 C C . ALA A 1 111 ? 6.912 -10.318 -17.093 1.00 87.06 111 ALA A C 1
ATOM 884 O O . ALA A 1 111 ? 7.050 -10.147 -15.881 1.00 87.06 111 ALA A O 1
ATOM 885 N N . HIS A 1 112 ? 7.351 -11.416 -17.719 1.00 90.81 112 HIS A N 1
ATOM 886 C CA . HIS A 1 112 ? 8.094 -12.479 -17.048 1.00 90.81 112 HIS A CA 1
ATOM 887 C C . HIS A 1 112 ? 9.434 -11.979 -16.501 1.00 90.81 112 HIS A C 1
ATOM 889 O O . HIS A 1 112 ? 9.744 -12.268 -15.353 1.00 90.81 112 HIS A O 1
ATOM 895 N N . LEU A 1 113 ? 10.199 -11.203 -17.274 1.00 94.00 113 LEU A N 1
ATOM 896 C CA . LEU A 1 113 ? 11.485 -10.655 -16.832 1.00 94.00 113 LEU A CA 1
ATOM 897 C C . LEU A 1 113 ? 11.325 -9.708 -15.643 1.00 94.00 113 LEU A C 1
ATOM 899 O O . LEU A 1 113 ? 12.006 -9.893 -14.641 1.00 94.00 113 LEU A O 1
ATOM 903 N N . ILE A 1 114 ? 10.361 -8.780 -15.697 1.00 94.56 114 ILE A N 1
ATOM 904 C CA . ILE A 1 114 ? 10.060 -7.887 -14.564 1.00 94.56 114 ILE A CA 1
ATOM 905 C C . ILE A 1 114 ? 9.745 -8.706 -13.307 1.00 94.56 114 ILE A C 1
ATOM 907 O O . ILE A 1 114 ? 10.246 -8.405 -12.223 1.00 94.56 114 ILE A O 1
ATOM 911 N N . ALA A 1 115 ? 8.911 -9.742 -13.438 1.00 91.81 115 ALA A N 1
ATOM 912 C CA . ALA A 1 115 ? 8.543 -10.597 -12.316 1.00 91.81 115 ALA A CA 1
ATOM 913 C C . ALA A 1 115 ? 9.749 -11.373 -11.762 1.00 91.81 115 ALA A C 1
ATOM 915 O O . ALA A 1 115 ? 9.957 -11.385 -10.549 1.00 91.81 115 ALA A O 1
ATOM 916 N N . THR A 1 116 ? 10.547 -11.983 -12.639 1.00 93.56 116 THR A N 1
ATOM 917 C CA . THR A 1 116 ? 11.737 -12.757 -12.271 1.00 93.56 116 THR A CA 1
ATOM 918 C C . THR A 1 116 ? 12.774 -11.875 -11.582 1.00 93.56 116 THR A C 1
ATOM 920 O O . THR A 1 116 ? 13.160 -12.183 -10.460 1.00 93.56 116 THR A O 1
ATOM 923 N N . GLU A 1 117 ? 13.143 -10.735 -12.168 1.00 95.94 117 GLU A N 1
ATOM 924 C CA . GLU A 1 117 ? 14.110 -9.809 -11.565 1.00 95.94 117 GLU A CA 1
ATOM 925 C C . GLU A 1 117 ? 13.631 -9.273 -10.211 1.00 95.94 117 GLU A C 1
ATOM 927 O O . GLU A 1 117 ? 14.415 -9.158 -9.268 1.00 95.94 117 GLU A O 1
ATOM 932 N N . THR A 1 118 ? 12.329 -8.992 -10.082 1.00 95.31 118 THR A N 1
ATOM 933 C CA . THR A 1 118 ? 11.729 -8.566 -8.810 1.00 95.31 118 THR A CA 1
ATOM 934 C C . THR A 1 118 ? 11.881 -9.644 -7.732 1.00 95.31 118 THR A C 1
ATOM 936 O O . THR A 1 118 ? 12.307 -9.339 -6.618 1.00 95.31 118 THR A O 1
ATOM 939 N N . LEU A 1 119 ? 11.551 -10.899 -8.048 1.00 92.44 119 LEU A N 1
ATOM 940 C CA . LEU A 1 119 ? 11.624 -12.012 -7.094 1.00 92.44 119 LEU A CA 1
ATOM 941 C C . LEU A 1 119 ? 13.070 -12.404 -6.758 1.00 92.44 119 LEU A C 1
ATOM 943 O O . LEU A 1 119 ? 13.360 -12.747 -5.614 1.00 92.44 119 LEU A O 1
ATOM 947 N N . GLU A 1 120 ? 13.982 -12.335 -7.727 1.00 93.50 120 GLU A N 1
ATOM 948 C CA . GLU A 1 120 ? 15.402 -12.632 -7.517 1.00 93.50 120 GLU A CA 1
ATOM 949 C C . GLU A 1 120 ? 16.093 -11.557 -6.673 1.00 93.50 120 GLU A C 1
ATOM 951 O O . GLU A 1 120 ? 16.909 -11.876 -5.805 1.00 93.50 120 GLU A O 1
ATOM 956 N N . ARG A 1 121 ? 15.752 -10.281 -6.891 1.00 95.25 121 ARG A N 1
ATOM 957 C CA . ARG A 1 121 ? 16.348 -9.163 -6.151 1.00 95.25 121 ARG A CA 1
ATOM 958 C C . ARG A 1 121 ? 15.797 -9.030 -4.733 1.00 95.25 121 ARG A C 1
ATOM 960 O O . ARG A 1 121 ? 16.533 -8.607 -3.841 1.00 95.25 121 ARG A O 1
ATOM 967 N N . PHE A 1 122 ? 14.529 -9.381 -4.510 1.00 92.94 122 PHE A N 1
ATOM 968 C CA . PHE A 1 122 ? 13.860 -9.187 -3.224 1.00 92.94 122 PHE A CA 1
ATOM 969 C C . PHE A 1 122 ? 13.321 -10.493 -2.644 1.00 92.94 122 PHE A C 1
ATOM 971 O O . PHE A 1 122 ? 12.165 -10.855 -2.845 1.00 92.94 122 PHE A O 1
ATOM 978 N N . SER A 1 123 ? 14.118 -11.129 -1.783 1.00 89.31 123 SER A N 1
ATOM 979 C CA . SER A 1 123 ? 13.723 -12.347 -1.057 1.00 89.31 123 SER A CA 1
ATOM 980 C C . SER A 1 123 ? 12.513 -12.171 -0.128 1.00 89.31 123 SER A C 1
ATOM 982 O O . SER A 1 123 ? 11.880 -13.155 0.249 1.00 89.31 123 SER A O 1
ATOM 984 N N . ARG A 1 124 ? 12.184 -10.927 0.249 1.00 89.75 124 ARG A N 1
ATOM 985 C CA . ARG A 1 124 ? 10.987 -10.586 1.034 1.00 89.75 124 ARG A CA 1
ATOM 986 C C . ARG A 1 124 ? 9.692 -10.745 0.235 1.00 89.75 124 ARG A C 1
ATOM 988 O O . ARG A 1 124 ? 8.654 -10.995 0.841 1.00 89.75 124 ARG A O 1
ATOM 995 N N . ILE A 1 125 ? 9.737 -10.584 -1.090 1.00 90.06 125 ILE A N 1
ATOM 996 C CA . ILE A 1 125 ? 8.552 -10.663 -1.949 1.00 90.06 125 ILE A CA 1
ATOM 997 C C . ILE A 1 125 ? 8.193 -12.129 -2.159 1.00 90.06 125 ILE A C 1
ATOM 999 O O . ILE A 1 125 ? 8.940 -12.889 -2.767 1.00 90.06 125 ILE A O 1
ATOM 1003 N N . SER A 1 126 ? 7.019 -12.525 -1.675 1.00 87.75 126 SER A N 1
ATOM 1004 C CA . SER A 1 126 ? 6.517 -13.892 -1.829 1.00 87.75 126 SER A CA 1
ATOM 1005 C C . SER A 1 126 ? 5.829 -14.106 -3.173 1.00 87.75 126 SER A C 1
ATOM 1007 O O . SER A 1 126 ? 5.770 -15.221 -3.690 1.00 87.75 126 SER A O 1
ATOM 1009 N N . THR A 1 127 ? 5.244 -13.053 -3.738 1.00 87.88 127 THR A N 1
ATOM 1010 C CA . THR A 1 127 ? 4.520 -13.098 -5.008 1.00 87.88 127 THR A CA 1
ATOM 1011 C C . THR A 1 127 ? 4.548 -11.721 -5.651 1.00 87.88 127 THR A C 1
ATOM 1013 O O . THR A 1 127 ? 4.444 -10.706 -4.965 1.00 87.88 127 THR A O 1
ATOM 1016 N N . VAL A 1 128 ? 4.636 -11.685 -6.978 1.00 90.00 128 VAL A N 1
ATOM 1017 C CA . VAL A 1 128 ? 4.478 -10.466 -7.769 1.00 90.00 128 VAL A CA 1
ATOM 1018 C C . VAL A 1 128 ? 3.464 -10.705 -8.883 1.00 90.00 128 VAL A C 1
ATOM 1020 O O . VAL A 1 128 ? 3.425 -11.774 -9.493 1.00 90.00 128 VAL A O 1
ATOM 1023 N N . ARG A 1 129 ? 2.624 -9.708 -9.149 1.00 90.88 129 ARG A N 1
ATOM 1024 C CA . ARG A 1 129 ? 1.717 -9.671 -10.297 1.00 90.88 129 ARG A CA 1
ATOM 1025 C C . ARG A 1 129 ? 2.124 -8.500 -11.160 1.00 90.88 129 ARG A C 1
ATOM 1027 O O . ARG A 1 129 ? 2.088 -7.369 -10.691 1.00 90.88 129 ARG A O 1
ATOM 1034 N N . VAL A 1 130 ? 2.434 -8.778 -12.418 1.00 89.62 130 VAL A N 1
ATOM 1035 C CA . VAL A 1 130 ? 2.751 -7.767 -13.427 1.00 89.62 130 VAL A CA 1
ATOM 1036 C C . VAL A 1 130 ? 1.668 -7.820 -14.495 1.00 89.62 130 VAL A C 1
ATOM 1038 O O . VAL A 1 130 ? 1.386 -8.886 -15.044 1.00 89.62 130 VAL A O 1
ATOM 1041 N N . LYS A 1 131 ? 1.038 -6.683 -14.785 1.00 88.25 131 LYS A N 1
ATOM 1042 C CA . LYS A 1 131 ? 0.191 -6.514 -15.969 1.00 88.25 131 LYS A CA 1
ATOM 1043 C C . LYS A 1 131 ? 0.884 -5.537 -16.897 1.00 88.25 131 LYS A C 1
ATOM 1045 O O . LYS A 1 131 ? 1.235 -4.447 -16.467 1.00 88.25 131 LYS A O 1
ATOM 1050 N N . LEU A 1 132 ? 1.053 -5.933 -18.151 1.00 87.31 132 LEU A N 1
ATOM 1051 C CA . LEU A 1 132 ? 1.678 -5.130 -19.193 1.00 87.31 132 LEU A CA 1
ATOM 1052 C C . LEU A 1 132 ? 0.673 -4.929 -20.327 1.00 87.31 132 LEU A C 1
ATOM 1054 O O . LEU A 1 132 ? 0.047 -5.888 -20.782 1.00 87.31 132 LEU A O 1
ATOM 1058 N N . GLY A 1 133 ? 0.518 -3.691 -20.784 1.00 83.06 133 GLY A N 1
ATOM 1059 C CA . GLY A 1 133 ? -0.404 -3.340 -21.859 1.00 83.06 133 GLY A CA 1
ATOM 1060 C C . GLY A 1 133 ? 0.087 -2.172 -22.707 1.00 83.06 133 GLY A C 1
ATOM 1061 O O . GLY A 1 133 ? 1.073 -1.509 -22.386 1.00 83.06 133 GLY A O 1
ATOM 1062 N N . LYS A 1 134 ? -0.620 -1.916 -23.809 1.00 78.38 134 LYS A N 1
ATOM 1063 C CA . LYS A 1 134 ? -0.408 -0.741 -24.665 1.00 78.38 134 LYS A CA 1
ATOM 1064 C C . LYS A 1 134 ? -1.238 0.445 -24.147 1.00 78.38 134 LYS A C 1
ATOM 1066 O O . LYS A 1 134 ? -2.335 0.227 -23.623 1.00 78.38 134 LYS A O 1
ATOM 1071 N N . PRO A 1 135 ? -0.768 1.695 -24.302 1.00 62.62 135 PRO A N 1
ATOM 1072 C CA . PRO A 1 135 ? -1.532 2.883 -23.942 1.00 62.62 135 PRO A CA 1
ATOM 1073 C C . PRO A 1 135 ? -2.877 2.870 -24.678 1.00 62.62 135 PRO A C 1
ATOM 1075 O O . PRO A 1 135 ? -2.944 2.528 -25.857 1.00 62.62 135 PRO A O 1
ATOM 1078 N N . HIS A 1 136 ? -3.945 3.233 -23.966 1.00 53.53 136 HIS A N 1
ATOM 1079 C CA . HIS A 1 136 ? -5.340 3.271 -24.441 1.00 53.53 136 HIS A CA 1
ATOM 1080 C C . HIS A 1 136 ? -6.075 1.928 -24.573 1.00 53.53 136 HIS A C 1
ATOM 1082 O O . HIS A 1 136 ? -7.258 1.931 -24.912 1.00 53.53 136 HIS A O 1
ATOM 1088 N N . VAL A 1 137 ? -5.454 0.799 -24.220 1.00 44.59 137 VAL A N 1
ATOM 1089 C CA . VAL A 1 137 ? -6.192 -0.447 -23.966 1.00 44.59 137 VAL A CA 1
ATOM 1090 C C . VAL A 1 137 ? -6.366 -0.592 -22.462 1.00 44.59 137 VAL A C 1
ATOM 1092 O O . VAL A 1 137 ? -5.522 -1.145 -21.760 1.00 44.59 137 VAL A O 1
ATOM 1095 N N . SER A 1 138 ? -7.473 -0.060 -21.949 1.00 40.28 138 SER A N 1
ATOM 1096 C CA . SER A 1 138 ? -7.884 -0.290 -20.569 1.00 40.28 138 SER A CA 1
ATOM 1097 C C . SER A 1 138 ? -8.279 -1.755 -20.410 1.00 40.28 138 SER A C 1
ATOM 1099 O O . SER A 1 138 ? -9.439 -2.115 -20.592 1.00 40.28 138 SER A O 1
ATOM 1101 N N . ILE A 1 139 ? -7.337 -2.615 -20.021 1.00 43.16 139 ILE A N 1
ATOM 1102 C CA . ILE A 1 139 ? -7.684 -3.915 -19.436 1.00 43.16 139 ILE A CA 1
ATOM 1103 C C . ILE A 1 139 ? -8.112 -3.653 -17.985 1.00 43.16 139 ILE A C 1
ATOM 1105 O O . ILE A 1 139 ? -7.475 -4.085 -17.025 1.00 43.16 139 ILE A O 1
ATOM 1109 N N . GLN A 1 140 ? -9.213 -2.915 -17.814 1.00 38.03 140 GLN A N 1
ATOM 1110 C CA . GLN A 1 140 ? -9.992 -2.976 -16.584 1.00 38.03 140 GLN A CA 1
ATOM 1111 C C . GLN A 1 140 ? -10.745 -4.307 -16.610 1.00 38.03 140 GLN A C 1
ATOM 1113 O O . GLN A 1 140 ? -11.946 -4.373 -16.849 1.00 38.03 140 GLN A O 1
ATOM 1118 N N . GLY A 1 141 ? -10.011 -5.401 -16.404 1.00 35.56 141 GLY A N 1
ATOM 1119 C CA . GLY A 1 141 ? -10.641 -6.603 -15.885 1.00 35.56 141 GLY A CA 1
ATOM 1120 C C . GLY A 1 141 ? -11.245 -6.256 -14.522 1.00 35.56 141 GLY A C 1
ATOM 1121 O O . GLY A 1 141 ? -10.662 -5.419 -13.817 1.00 35.56 141 GLY A O 1
ATOM 1122 N N . PRO A 1 142 ? -12.393 -6.846 -14.143 1.00 32.91 142 PRO A N 1
ATOM 1123 C CA . PRO A 1 142 ? -12.914 -6.679 -12.797 1.00 32.91 142 PRO A CA 1
ATOM 1124 C C . PRO A 1 142 ? -11.770 -6.899 -11.804 1.00 32.91 142 PRO A C 1
ATOM 1126 O O . PRO A 1 142 ? -10.944 -7.798 -11.980 1.00 32.91 142 PRO A O 1
ATOM 1129 N N . MET A 1 143 ? -11.680 -6.025 -10.799 1.00 40.72 143 MET A N 1
ATOM 1130 C CA . MET A 1 143 ? -10.895 -6.276 -9.594 1.00 40.72 143 MET A CA 1
ATOM 1131 C C . MET A 1 143 ? -11.486 -7.520 -8.922 1.00 40.72 143 MET A C 1
ATOM 1133 O O . MET A 1 143 ? -12.224 -7.419 -7.946 1.00 40.72 143 MET A O 1
ATOM 1137 N N . GLU A 1 144 ? -11.236 -8.697 -9.484 1.00 44.28 144 GLU A N 1
ATOM 1138 C CA . GLU A 1 144 ? -11.561 -9.944 -8.829 1.00 44.28 144 GLU A CA 1
ATOM 1139 C C . GLU A 1 144 ? -10.613 -10.067 -7.652 1.00 44.28 144 GLU A C 1
ATOM 1141 O O . GLU A 1 144 ? -9.397 -9.908 -7.777 1.00 44.28 144 GLU A O 1
ATOM 1146 N N . ALA A 1 145 ? -11.242 -10.205 -6.490 1.00 43.50 145 ALA A N 1
ATOM 1147 C CA . ALA A 1 145 ? -10.639 -10.193 -5.181 1.00 43.50 145 ALA A CA 1
ATOM 1148 C C . ALA A 1 145 ? -9.329 -10.986 -5.179 1.00 43.50 145 ALA A C 1
ATOM 1150 O O . ALA A 1 145 ? -9.337 -12.214 -5.266 1.00 43.50 145 ALA A O 1
ATOM 1151 N N . ASP A 1 146 ? -8.210 -10.268 -5.050 1.00 49.62 146 ASP A N 1
ATOM 1152 C CA . ASP A 1 146 ? -6.931 -10.857 -4.678 1.00 49.62 146 ASP A CA 1
ATOM 1153 C C . ASP A 1 146 ? -7.120 -11.542 -3.316 1.00 49.62 146 ASP A C 1
ATOM 1155 O O . ASP A 1 146 ? -7.032 -10.932 -2.256 1.00 49.62 146 ASP A O 1
ATOM 1159 N N . GLY A 1 147 ? -7.453 -12.827 -3.357 1.00 46.78 147 GLY A N 1
ATOM 1160 C CA . GLY A 1 147 ? -6.888 -13.835 -2.474 1.00 46.78 147 GLY A CA 1
ATOM 1161 C C . GLY A 1 147 ? -7.295 -13.878 -1.002 1.00 46.78 147 GLY A C 1
ATOM 1162 O O . GLY A 1 147 ? -6.718 -14.708 -0.311 1.00 46.78 147 GLY A O 1
ATOM 1163 N N . MET A 1 148 ? -8.268 -13.103 -0.510 1.00 51.81 148 MET A N 1
ATOM 1164 C CA . MET A 1 148 ? -8.869 -13.346 0.815 1.00 51.81 148 MET A CA 1
ATOM 1165 C C . MET A 1 148 ? -10.388 -13.156 0.809 1.00 51.81 148 MET A C 1
ATOM 1167 O O . MET A 1 148 ? -10.896 -12.036 0.802 1.00 51.81 148 MET A O 1
ATOM 1171 N N . ILE A 1 149 ? -11.138 -14.260 0.880 1.00 52.91 149 ILE A N 1
ATOM 1172 C CA . ILE A 1 149 ? -12.571 -14.215 1.199 1.00 52.91 149 ILE A CA 1
ATOM 1173 C C . ILE A 1 149 ? -12.698 -14.222 2.725 1.00 52.91 149 ILE A C 1
ATOM 1175 O O . ILE A 1 149 ? -12.923 -15.263 3.342 1.00 52.91 149 ILE A O 1
ATOM 1179 N N . LEU A 1 150 ? -12.539 -13.052 3.345 1.00 62.16 150 LEU A N 1
ATOM 1180 C CA . LEU A 1 150 ? -12.946 -12.866 4.736 1.00 62.16 150 LEU A CA 1
ATOM 1181 C C . LEU A 1 150 ? -14.476 -12.833 4.786 1.00 62.16 150 LEU A C 1
ATOM 1183 O O . LEU A 1 150 ? -15.106 -11.875 4.332 1.00 62.16 150 LEU A O 1
ATOM 1187 N N . LYS A 1 151 ? -15.067 -13.921 5.286 1.00 66.75 151 LYS A N 1
ATOM 1188 C CA . LYS A 1 151 ? -16.517 -14.067 5.457 1.00 66.75 151 LYS A CA 1
ATOM 1189 C C . LYS A 1 151 ? -16.989 -13.291 6.690 1.00 66.75 151 LYS A C 1
ATOM 1191 O O . LYS A 1 151 ? -16.286 -13.254 7.694 1.00 66.75 151 LYS A O 1
ATOM 1196 N N . GLY A 1 152 ? -18.197 -12.737 6.620 1.00 81.56 152 GLY A N 1
ATOM 1197 C CA . GLY A 1 152 ? -18.835 -11.996 7.711 1.00 81.56 152 GLY A CA 1
ATOM 1198 C C . GLY A 1 152 ? -19.241 -10.582 7.305 1.00 81.56 152 GLY A C 1
ATOM 1199 O O . GLY A 1 152 ? -18.939 -10.132 6.197 1.00 81.56 152 GLY A O 1
ATOM 1200 N N . ASP A 1 153 ? -19.932 -9.904 8.215 1.00 90.06 153 ASP A N 1
ATOM 1201 C CA . ASP A 1 153 ? -20.363 -8.522 8.037 1.00 90.06 153 ASP A CA 1
ATOM 1202 C C . ASP A 1 153 ? -19.168 -7.563 8.170 1.00 90.06 153 ASP A C 1
ATOM 1204 O O . ASP A 1 153 ? -18.167 -7.856 8.837 1.00 90.06 153 ASP A O 1
ATOM 1208 N N . LYS A 1 154 ? -19.246 -6.411 7.496 1.00 91.12 154 LYS A N 1
ATOM 1209 C CA . LYS A 1 154 ? -18.200 -5.388 7.568 1.00 91.12 154 LYS A CA 1
ATOM 1210 C C . LYS A 1 154 ? -18.736 -3.977 7.381 1.00 91.12 154 LYS A C 1
ATOM 1212 O O . LYS A 1 154 ? -19.653 -3.747 6.593 1.00 91.12 154 LYS A O 1
ATOM 1217 N N . LEU A 1 155 ? -18.083 -3.028 8.042 1.00 90.31 155 LEU A N 1
ATOM 1218 C CA . LEU A 1 155 ? -18.215 -1.601 7.770 1.00 90.31 155 LEU A CA 1
ATOM 1219 C C . LEU A 1 155 ? -17.239 -1.202 6.663 1.00 90.31 155 LEU A C 1
ATOM 1221 O O . LEU A 1 155 ? -16.087 -1.638 6.654 1.00 90.31 155 LEU A O 1
ATOM 1225 N N . ILE A 1 156 ? -17.712 -0.377 5.731 1.00 91.06 156 ILE A N 1
ATOM 1226 C CA . ILE A 1 156 ? -16.996 -0.014 4.507 1.00 91.06 156 ILE A CA 1
ATOM 1227 C C . ILE A 1 156 ? -16.838 1.505 4.458 1.00 91.06 156 ILE A C 1
ATOM 1229 O O . ILE A 1 156 ? -17.826 2.230 4.360 1.00 91.06 156 ILE A O 1
ATOM 1233 N N . LEU A 1 157 ? -15.594 1.979 4.471 1.00 93.69 157 LEU A N 1
ATOM 1234 C CA . LEU A 1 157 ? -15.238 3.371 4.213 1.00 93.69 157 LEU A CA 1
ATOM 1235 C C . LEU A 1 157 ? -14.405 3.415 2.926 1.00 93.69 157 LEU A C 1
ATOM 1237 O O . LEU A 1 157 ? -13.488 2.607 2.740 1.00 93.69 157 LEU A O 1
ATOM 1241 N N . ARG A 1 158 ? -14.758 4.309 2.000 1.00 91.94 158 ARG A N 1
ATOM 1242 C CA . ARG A 1 158 ? -14.155 4.373 0.661 1.00 91.94 158 ARG A CA 1
ATOM 1243 C C . ARG A 1 158 ? -13.792 5.788 0.268 1.00 91.94 158 ARG A C 1
ATOM 1245 O O . ARG A 1 158 ? -14.575 6.704 0.507 1.00 91.94 158 ARG A O 1
ATOM 1252 N N . GLY A 1 159 ? -12.641 5.927 -0.382 1.00 87.88 159 GLY A N 1
ATOM 1253 C CA . GLY A 1 159 ? -12.201 7.166 -1.012 1.00 87.88 159 GLY A CA 1
ATOM 1254 C C . GLY A 1 159 ? -12.085 8.340 -0.046 1.00 87.88 159 GLY A C 1
ATOM 1255 O O . GLY A 1 159 ? -12.297 9.478 -0.462 1.00 87.88 159 GLY A O 1
ATOM 1256 N N . LEU A 1 160 ? -11.791 8.090 1.235 1.00 93.25 160 LEU A N 1
ATOM 1257 C CA . LEU A 1 160 ? -11.597 9.181 2.184 1.00 93.25 160 LEU A CA 1
ATOM 1258 C C . LEU A 1 160 ? -10.314 9.921 1.807 1.00 93.25 160 LEU A C 1
ATOM 1260 O O . LEU A 1 160 ? -9.300 9.287 1.513 1.00 93.25 160 LEU A O 1
ATOM 1264 N N . MET A 1 161 ? -10.360 11.249 1.807 1.00 94.38 161 MET A N 1
ATOM 1265 C CA . MET A 1 161 ? -9.241 12.085 1.383 1.00 94.38 161 MET A CA 1
ATOM 1266 C C . MET A 1 161 ? -8.783 12.988 2.513 1.00 94.38 161 MET A C 1
ATOM 1268 O O . MET A 1 161 ? -9.582 13.751 3.052 1.00 94.38 161 MET A O 1
ATOM 1272 N N . PHE A 1 162 ? -7.487 12.944 2.803 1.00 95.69 162 PHE A N 1
ATOM 1273 C CA . PHE A 1 162 ? -6.862 13.750 3.848 1.00 95.69 162 PHE A CA 1
ATOM 1274 C C . PHE A 1 162 ? -5.576 14.388 3.333 1.00 95.69 162 PHE A C 1
ATOM 1276 O O . PHE A 1 162 ? -4.900 13.822 2.472 1.00 95.69 162 PHE A O 1
ATOM 1283 N N . GLN A 1 163 ? -5.247 15.571 3.846 1.00 94.19 163 GLN A N 1
ATOM 1284 C CA . GLN A 1 163 ? -3.958 16.210 3.601 1.00 94.19 163 GLN A CA 1
ATOM 1285 C C . GLN A 1 163 ? -2.976 15.734 4.671 1.00 94.19 163 GLN A C 1
ATOM 1287 O O . GLN A 1 163 ? -3.277 15.837 5.855 1.00 94.19 163 GLN A O 1
ATOM 1292 N N . GLY A 1 164 ? -1.809 15.243 4.261 1.00 93.69 164 GLY A N 1
ATOM 1293 C CA . GLY A 1 164 ? -0.788 14.760 5.188 1.00 93.69 164 GLY A CA 1
ATOM 1294 C C . GLY A 1 164 ? 0.622 15.121 4.743 1.00 93.69 164 GLY A C 1
ATOM 1295 O O . GLY A 1 164 ? 0.849 15.560 3.612 1.00 93.69 164 GLY A O 1
ATOM 1296 N N . TYR A 1 165 ? 1.578 14.888 5.636 1.00 94.88 165 TYR A N 1
ATOM 1297 C CA . TYR A 1 165 ? 2.997 15.211 5.450 1.00 94.88 165 TYR A CA 1
ATOM 1298 C C . TYR A 1 165 ? 3.856 13.947 5.575 1.00 94.88 165 TYR A C 1
ATOM 1300 O O . TYR A 1 165 ? 4.839 13.905 6.316 1.00 94.88 165 TYR A O 1
ATOM 1308 N N . HIS A 1 166 ? 3.438 12.880 4.886 1.00 92.62 166 HIS A N 1
ATOM 1309 C CA . HIS A 1 166 ? 4.114 11.582 4.898 1.00 92.62 166 HIS A CA 1
ATOM 1310 C C . HIS A 1 166 ? 4.922 11.356 3.619 1.00 92.62 166 HIS A C 1
ATOM 1312 O O . HIS A 1 166 ? 4.470 11.666 2.513 1.00 92.62 166 HIS A O 1
ATOM 1318 N N . GLY A 1 167 ? 6.092 10.748 3.760 1.00 88.56 167 GLY A N 1
ATOM 1319 C CA . GLY A 1 167 ? 6.995 10.481 2.654 1.00 88.56 167 GLY A CA 1
ATOM 1320 C C . GLY A 1 167 ? 8.449 10.391 3.085 1.00 88.56 167 GLY A C 1
ATOM 1321 O O . GLY A 1 167 ? 8.829 10.850 4.163 1.00 88.56 167 GLY A O 1
ATOM 1322 N N . VAL A 1 168 ? 9.259 9.789 2.221 1.00 87.44 168 VAL A N 1
ATOM 1323 C CA . VAL A 1 168 ? 10.702 9.626 2.442 1.00 87.44 168 VAL A CA 1
ATOM 1324 C C . VAL A 1 168 ? 11.433 10.913 2.064 1.00 87.44 168 VAL A C 1
ATOM 1326 O O . VAL A 1 168 ? 12.433 11.261 2.691 1.00 87.44 168 VAL A O 1
ATOM 1329 N N . LEU A 1 169 ? 10.928 11.639 1.063 1.00 86.25 169 LEU A N 1
ATOM 1330 C CA . LEU A 1 169 ? 11.587 12.832 0.545 1.00 86.25 169 LEU A CA 1
ATOM 1331 C C . LEU A 1 169 ? 11.305 14.057 1.439 1.00 86.25 169 LEU A C 1
ATOM 1333 O O . LEU A 1 169 ? 10.163 14.246 1.875 1.00 86.25 169 LEU A O 1
ATOM 1337 N N . PRO A 1 170 ? 12.298 14.928 1.703 1.00 85.56 170 PRO A N 1
ATOM 1338 C CA . PRO A 1 170 ? 12.097 16.151 2.488 1.00 85.56 170 PRO A CA 1
ATOM 1339 C C . PRO A 1 170 ? 10.994 17.066 1.937 1.00 85.56 170 PRO A C 1
ATOM 1341 O O . PRO A 1 170 ? 10.247 17.690 2.697 1.00 85.56 170 PRO A O 1
ATOM 1344 N N . GLU A 1 171 ? 10.855 17.124 0.614 1.00 84.62 171 GLU A N 1
ATOM 1345 C CA . G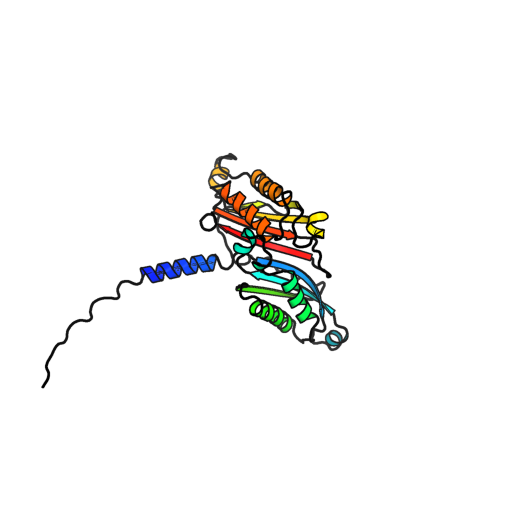LU A 1 171 ? 9.841 17.917 -0.079 1.00 84.62 171 GLU A CA 1
ATOM 1346 C C . GLU A 1 171 ? 8.423 17.404 0.229 1.00 84.62 171 GLU A C 1
ATOM 1348 O O . GLU A 1 171 ? 7.506 18.200 0.429 1.00 84.62 171 GLU A O 1
ATOM 1353 N N . GLU A 1 172 ? 8.241 16.082 0.359 1.00 84.94 172 GLU A N 1
ATOM 1354 C CA . GLU A 1 172 ? 6.948 15.481 0.727 1.00 84.94 172 GLU A CA 1
ATOM 1355 C C . GLU A 1 172 ? 6.514 15.896 2.140 1.00 84.94 172 GLU A C 1
ATOM 1357 O O . GLU A 1 172 ? 5.330 16.128 2.386 1.00 84.94 172 GLU A O 1
ATOM 1362 N N . LYS A 1 173 ? 7.469 16.037 3.066 1.00 87.31 173 LYS A N 1
ATOM 1363 C CA . LYS A 1 173 ? 7.201 16.427 4.459 1.00 87.31 173 LYS A CA 1
ATOM 1364 C C . LYS A 1 173 ? 6.968 17.925 4.645 1.00 87.31 173 LYS A C 1
ATOM 1366 O O . LYS A 1 173 ? 6.447 18.330 5.679 1.00 87.31 173 LYS A O 1
ATOM 1371 N N . THR A 1 174 ? 7.363 18.745 3.676 1.00 86.94 174 THR A N 1
ATOM 1372 C CA . THR A 1 174 ? 7.242 20.210 3.746 1.00 86.94 174 THR A CA 1
ATOM 1373 C C . THR A 1 174 ? 6.031 20.718 2.976 1.00 86.94 174 THR A C 1
ATOM 1375 O O . THR A 1 174 ? 5.251 21.502 3.514 1.00 86.94 174 THR A O 1
ATOM 1378 N N . LEU A 1 175 ? 5.841 20.253 1.741 1.00 87.75 175 LEU A N 1
ATOM 1379 C CA . LEU A 1 175 ? 4.702 20.641 0.906 1.00 87.75 175 LEU A CA 1
ATOM 1380 C C . LEU A 1 175 ? 3.427 19.890 1.304 1.00 87.75 175 LEU A C 1
ATOM 1382 O O . LEU A 1 175 ? 2.328 20.444 1.238 1.00 87.75 175 LEU A O 1
ATOM 1386 N N . GLY A 1 176 ? 3.581 18.640 1.745 1.00 89.06 176 GLY A N 1
ATOM 1387 C CA . GLY A 1 176 ? 2.470 17.729 1.968 1.00 89.06 176 GLY A CA 1
ATOM 1388 C C . GLY A 1 176 ? 1.773 17.326 0.668 1.00 89.06 176 GLY A C 1
ATOM 1389 O O . GLY A 1 176 ? 1.995 17.881 -0.409 1.00 89.06 176 GLY A O 1
ATOM 1390 N N . GLN A 1 177 ? 0.899 16.334 0.765 1.00 91.12 177 GLN A N 1
ATOM 1391 C CA . GLN A 1 177 ? 0.090 15.863 -0.356 1.00 91.12 177 GLN A CA 1
ATOM 1392 C C . GLN A 1 177 ? -1.237 15.285 0.139 1.00 91.12 177 GLN A C 1
ATOM 1394 O O . GLN A 1 177 ? -1.418 15.022 1.331 1.00 91.12 177 GLN A O 1
ATOM 1399 N N . LYS A 1 178 ? -2.173 15.074 -0.790 1.00 92.12 178 LYS A N 1
ATOM 1400 C CA . LYS A 1 178 ? -3.403 14.338 -0.497 1.00 92.12 178 LYS A CA 1
ATOM 1401 C C . LYS A 1 178 ? -3.117 12.846 -0.438 1.00 92.12 178 LYS A C 1
ATOM 1403 O O . LYS A 1 178 ? -2.387 12.326 -1.275 1.00 92.12 178 LYS A O 1
ATOM 1408 N N . PHE A 1 179 ? -3.779 12.163 0.479 1.00 94.19 179 PHE A N 1
ATOM 1409 C CA . PHE A 1 179 ? -3.804 10.712 0.577 1.00 94.19 179 PHE A CA 1
ATOM 1410 C C . PHE A 1 179 ? -5.238 10.219 0.444 1.00 94.19 179 PHE A C 1
ATOM 1412 O O . PHE A 1 179 ? -6.159 10.848 0.968 1.00 94.19 179 PHE A O 1
ATOM 1419 N N . VAL A 1 180 ? -5.419 9.096 -0.250 1.00 93.81 180 VAL A N 1
ATOM 1420 C CA . VAL A 1 180 ? -6.721 8.440 -0.419 1.00 93.81 180 VAL A CA 1
ATOM 1421 C C . VAL A 1 180 ? -6.714 7.132 0.356 1.00 93.81 180 VAL A C 1
ATOM 1423 O O . VAL A 1 180 ? -5.828 6.304 0.137 1.00 93.81 180 VAL A O 1
ATOM 1426 N N . ILE A 1 181 ? -7.690 6.934 1.237 1.00 95.00 181 ILE A N 1
ATOM 1427 C CA . ILE A 1 181 ? -7.777 5.747 2.088 1.00 95.00 181 ILE A CA 1
ATOM 1428 C C . ILE A 1 181 ? -9.129 5.037 1.964 1.00 95.00 181 ILE A C 1
ATOM 1430 O O . ILE A 1 181 ? -10.195 5.653 2.020 1.00 95.00 181 ILE A O 1
ATOM 1434 N N . ASP A 1 182 ? -9.055 3.713 1.832 1.00 95.81 182 ASP A N 1
ATOM 1435 C CA . ASP A 1 182 ? -10.172 2.784 1.967 1.00 95.81 182 ASP A CA 1
ATOM 1436 C C . ASP A 1 182 ? -9.968 1.935 3.227 1.00 95.81 182 ASP A C 1
ATOM 1438 O O . ASP A 1 182 ? -8.870 1.422 3.467 1.00 95.81 182 ASP A O 1
ATOM 1442 N N . ILE A 1 183 ? -11.034 1.736 4.003 1.00 94.75 183 ILE A N 1
ATOM 1443 C CA . ILE A 1 183 ? -11.024 0.888 5.200 1.00 94.75 183 ILE A CA 1
ATOM 1444 C C . ILE A 1 183 ? -12.184 -0.101 5.119 1.00 94.75 183 ILE A C 1
ATOM 1446 O O . ILE A 1 183 ? -13.322 0.286 4.854 1.00 94.75 183 ILE A O 1
ATOM 1450 N N . ASP A 1 184 ? -11.895 -1.379 5.353 1.00 94.00 184 ASP A N 1
ATOM 1451 C CA . ASP A 1 184 ? -12.907 -2.382 5.687 1.00 94.00 184 ASP A CA 1
ATOM 1452 C C . ASP A 1 184 ? -12.675 -2.857 7.118 1.00 94.00 184 ASP A C 1
ATOM 1454 O O . ASP A 1 184 ? -11.573 -3.299 7.437 1.00 94.00 184 ASP A O 1
ATOM 1458 N N . ALA A 1 185 ? -13.700 -2.794 7.965 1.00 93.50 185 ALA A N 1
ATOM 1459 C CA . ALA A 1 185 ? -13.654 -3.297 9.336 1.00 93.50 185 ALA A CA 1
ATOM 1460 C C . ALA A 1 185 ? -14.666 -4.434 9.506 1.00 93.50 185 ALA A C 1
ATOM 1462 O O . ALA A 1 185 ? -15.869 -4.206 9.392 1.00 93.50 185 ALA A O 1
ATOM 1463 N N . TRP A 1 186 ? -14.185 -5.650 9.766 1.00 94.19 186 TRP A N 1
ATOM 1464 C CA . TRP A 1 186 ? -15.033 -6.823 9.979 1.00 94.19 186 TRP A CA 1
ATOM 1465 C C . TRP A 1 186 ? -15.584 -6.823 11.402 1.00 94.19 186 TRP A C 1
ATOM 1467 O O . TRP A 1 186 ? -14.823 -6.870 12.370 1.00 94.19 186 TRP A O 1
ATOM 1477 N N . VAL A 1 187 ? -16.908 -6.772 11.512 1.00 92.75 187 VAL A N 1
ATOM 1478 C CA . VAL A 1 187 ? -17.666 -6.689 12.765 1.00 92.75 187 VAL A CA 1
ATOM 1479 C C . VAL A 1 187 ? -19.033 -7.324 12.537 1.00 92.75 187 VAL A C 1
ATOM 1481 O O . VAL A 1 187 ? -19.596 -7.171 11.461 1.00 92.75 187 VAL A O 1
ATOM 1484 N N . ASP A 1 188 ? -19.557 -8.047 13.522 1.00 91.88 188 ASP A N 1
ATOM 1485 C CA . ASP A 1 188 ? -20.898 -8.635 13.460 1.00 91.88 188 ASP A CA 1
ATOM 1486 C C . ASP A 1 188 ? -21.969 -7.539 13.553 1.00 91.88 188 ASP A C 1
ATOM 1488 O O . ASP A 1 188 ? -22.036 -6.833 14.559 1.00 91.88 188 ASP A O 1
ATOM 1492 N N . LEU A 1 189 ? -22.799 -7.387 12.517 1.00 89.69 189 LEU A N 1
ATOM 1493 C CA . LEU A 1 189 ? -23.814 -6.329 12.449 1.00 89.69 189 LEU A CA 1
ATOM 1494 C C . LEU A 1 189 ? -25.224 -6.834 12.779 1.00 89.69 189 LEU A C 1
ATOM 1496 O O . LEU A 1 189 ? -26.185 -6.063 12.721 1.00 89.69 189 LEU A O 1
ATOM 1500 N N . ARG A 1 190 ? -25.378 -8.116 13.132 1.00 90.25 190 ARG A N 1
ATOM 1501 C CA . ARG A 1 190 ? -26.697 -8.738 13.322 1.00 90.25 190 ARG A CA 1
ATOM 1502 C C . ARG A 1 190 ? -27.485 -8.130 14.475 1.00 90.25 190 ARG A C 1
ATOM 1504 O O . ARG A 1 190 ? -28.692 -7.958 14.336 1.00 90.25 190 ARG A O 1
ATOM 1511 N N . GLU A 1 191 ? -26.835 -7.827 15.598 1.00 89.06 191 GLU A N 1
ATOM 1512 C CA . GLU A 1 191 ? -27.517 -7.247 16.764 1.00 89.06 191 GLU A CA 1
ATOM 1513 C C . GLU A 1 191 ? -27.904 -5.789 16.514 1.00 89.06 191 GLU A C 1
ATOM 1515 O O . GLU A 1 191 ? -29.078 -5.455 16.653 1.00 89.06 191 GLU A O 1
ATOM 1520 N N . ALA A 1 192 ? -26.981 -4.969 16.003 1.00 85.00 192 ALA A N 1
ATOM 1521 C CA . ALA A 1 192 ? -27.275 -3.598 15.588 1.00 85.00 192 ALA A CA 1
ATOM 1522 C C . ALA A 1 192 ? -28.417 -3.517 14.562 1.00 85.00 192 ALA A C 1
ATOM 1524 O O . ALA A 1 192 ? -29.280 -2.650 14.656 1.00 85.00 192 ALA A O 1
ATOM 1525 N N . GLY A 1 193 ? -28.461 -4.452 13.605 1.00 84.06 193 GLY A N 1
ATOM 1526 C CA . GLY A 1 193 ? -29.536 -4.530 12.616 1.00 84.06 193 GLY A CA 1
ATOM 1527 C C . GLY A 1 193 ? -30.905 -4.908 13.196 1.00 84.06 193 GLY A C 1
ATOM 1528 O O . GLY A 1 193 ? -31.921 -4.624 12.565 1.00 84.06 193 GLY A O 1
ATOM 1529 N N . LYS A 1 194 ? -30.959 -5.539 14.378 1.00 86.50 194 LYS A N 1
ATOM 1530 C CA . LYS A 1 194 ? -32.215 -5.837 15.090 1.00 86.50 194 LYS A CA 1
ATOM 1531 C C . LYS A 1 194 ? -32.632 -4.709 16.026 1.00 86.50 194 LYS A C 1
ATOM 1533 O O . LYS A 1 194 ? -33.827 -4.472 16.179 1.00 86.50 194 LYS A O 1
ATOM 1538 N N . SER A 1 195 ? -31.669 -4.093 16.705 1.00 90.81 195 SER A N 1
ATOM 1539 C CA . SER A 1 195 ? -31.930 -3.123 17.768 1.00 90.81 195 SER A CA 1
ATOM 1540 C C . SER A 1 195 ? -32.040 -1.684 17.272 1.00 90.81 195 SER A C 1
ATOM 1542 O O . SER A 1 195 ? -32.626 -0.864 17.975 1.00 90.81 195 SER A O 1
ATOM 1544 N N . ASP A 1 196 ? -31.471 -1.379 16.100 1.00 83.69 196 ASP A N 1
ATOM 1545 C CA . ASP A 1 196 ? -31.305 -0.018 15.569 1.00 83.69 196 ASP A CA 1
ATOM 1546 C C . ASP A 1 196 ? -30.611 0.933 16.569 1.00 83.69 196 ASP A C 1
ATOM 1548 O O . ASP A 1 196 ? -30.867 2.135 16.629 1.00 83.69 196 ASP A O 1
ATOM 1552 N N . ASN A 1 197 ? -29.721 0.385 17.405 1.00 78.00 197 ASN A N 1
ATOM 1553 C CA . ASN A 1 197 ? -28.992 1.128 18.426 1.00 78.00 197 ASN A CA 1
ATOM 1554 C C . ASN A 1 197 ? -27.497 1.172 18.094 1.00 78.00 197 ASN A C 1
ATOM 1556 O O . ASN A 1 197 ? -26.835 0.140 17.992 1.00 78.00 197 ASN A O 1
ATOM 1560 N N . ILE A 1 198 ? -26.934 2.381 17.992 1.00 82.50 198 ILE A N 1
ATOM 1561 C CA . ILE A 1 198 ? -25.510 2.585 17.680 1.00 82.50 198 ILE A CA 1
ATOM 1562 C C . ILE A 1 198 ? -24.568 1.934 18.704 1.00 82.50 198 ILE A C 1
ATOM 1564 O O . ILE A 1 198 ? -23.446 1.585 18.354 1.00 82.50 198 ILE A O 1
ATOM 1568 N N . ASN A 1 199 ? -25.021 1.728 19.945 1.00 86.19 199 ASN A N 1
ATOM 1569 C CA . ASN A 1 199 ? -24.225 1.081 20.992 1.00 86.19 199 ASN A CA 1
ATOM 1570 C C . ASN A 1 199 ? -23.995 -0.422 20.741 1.00 86.19 199 ASN A C 1
ATOM 1572 O O . ASN A 1 199 ? -23.060 -0.992 21.302 1.00 86.19 199 ASN A O 1
ATOM 1576 N N . ASP A 1 200 ? -24.808 -1.045 19.883 1.00 81.31 200 ASP A N 1
ATOM 1577 C CA . ASP A 1 200 ? -24.670 -2.451 19.488 1.00 81.31 200 ASP A CA 1
ATOM 1578 C C . ASP A 1 200 ? -23.780 -2.620 18.241 1.00 81.31 200 ASP A C 1
ATOM 1580 O O . ASP A 1 200 ? -23.672 -3.717 17.692 1.00 81.31 200 ASP A O 1
ATOM 1584 N N . SER A 1 201 ? -23.146 -1.535 17.779 1.00 87.50 201 SER A N 1
ATOM 1585 C CA . SER A 1 201 ? -22.256 -1.502 16.617 1.00 87.50 201 SER A CA 1
ATOM 1586 C C . SER A 1 201 ? -21.012 -0.649 16.872 1.00 87.50 201 SER A C 1
ATOM 1588 O O . SER A 1 201 ? -20.843 -0.021 17.917 1.00 87.50 201 SER A O 1
ATOM 1590 N N . VAL A 1 202 ? -20.145 -0.583 15.864 1.00 89.31 202 VAL A N 1
ATOM 1591 C CA . VAL A 1 202 ? -19.044 0.377 15.802 1.00 89.31 202 VAL A CA 1
ATOM 1592 C C . VAL A 1 202 ? -19.457 1.570 14.945 1.00 89.31 202 VAL A C 1
ATOM 1594 O O . VAL A 1 202 ? -19.914 1.420 13.812 1.00 89.31 202 VAL A O 1
ATOM 1597 N N . SER A 1 203 ? -19.237 2.779 15.457 1.00 89.75 203 SER A N 1
ATOM 1598 C CA . SER A 1 203 ? -19.450 4.001 14.688 1.00 89.75 203 SER A CA 1
ATOM 1599 C C . SER A 1 203 ? -18.374 4.168 13.613 1.00 89.75 203 SER A C 1
ATOM 1601 O O . SER A 1 203 ? -17.187 4.332 13.904 1.00 89.75 203 SER A O 1
ATOM 1603 N N . TYR A 1 204 ? -18.788 4.206 12.346 1.00 87.31 204 TYR A N 1
ATOM 1604 C CA . TYR A 1 204 ? -17.892 4.530 11.231 1.00 87.31 204 TYR A CA 1
ATOM 1605 C C . TYR A 1 204 ? -17.315 5.952 11.339 1.00 87.31 204 TYR A C 1
ATOM 1607 O O . TYR A 1 204 ? -16.238 6.207 10.806 1.00 87.31 204 TYR A O 1
ATOM 1615 N N . VAL A 1 205 ? -17.988 6.867 12.054 1.00 91.56 205 VAL A N 1
ATOM 1616 C CA . VAL A 1 205 ? -17.476 8.221 12.334 1.00 91.56 205 VAL A CA 1
ATOM 1617 C C . VAL A 1 205 ? -16.224 8.147 13.202 1.00 91.56 205 VAL A C 1
ATOM 1619 O O . VAL A 1 205 ? -15.266 8.877 12.962 1.00 91.56 205 VAL A O 1
ATOM 1622 N N . ASP A 1 206 ? -16.181 7.234 14.171 1.00 93.94 206 ASP A N 1
ATOM 1623 C CA . ASP A 1 206 ? -14.989 7.084 14.998 1.00 93.94 206 ASP A CA 1
ATOM 1624 C C . ASP A 1 206 ? -13.828 6.452 14.218 1.00 93.94 206 ASP A C 1
ATOM 1626 O O . ASP A 1 206 ? -12.687 6.880 14.385 1.00 93.94 206 ASP A O 1
ATOM 1630 N N . ILE A 1 207 ? -14.098 5.489 13.326 1.00 95.31 207 ILE A N 1
ATOM 1631 C CA . ILE A 1 207 ? -13.073 4.930 12.421 1.00 95.31 207 ILE A CA 1
ATOM 1632 C C . ILE A 1 207 ? -12.539 6.021 11.480 1.00 95.31 207 ILE A C 1
ATOM 1634 O O . ILE A 1 207 ? -11.327 6.134 11.290 1.00 95.31 207 ILE A O 1
ATOM 1638 N N . TYR A 1 208 ? -13.426 6.860 10.935 1.00 96.94 208 TYR A N 1
ATOM 1639 C CA . TYR A 1 208 ? -13.050 8.026 10.138 1.00 96.94 208 TYR A CA 1
ATOM 1640 C C . TYR A 1 208 ? -12.142 8.977 10.927 1.00 96.94 208 TYR A C 1
ATOM 1642 O O . TYR A 1 208 ? -11.102 9.384 10.415 1.00 96.94 208 TYR A O 1
ATOM 1650 N N . ASN A 1 209 ? -12.495 9.293 12.176 1.00 97.56 209 ASN A N 1
ATOM 1651 C CA . ASN A 1 209 ? -11.703 10.188 13.019 1.00 97.56 209 ASN A CA 1
ATOM 1652 C C . ASN A 1 209 ? -10.323 9.599 13.338 1.00 97.56 209 ASN A C 1
ATOM 1654 O O . ASN A 1 209 ? -9.339 10.322 13.266 1.00 97.56 209 ASN A O 1
ATOM 1658 N N . ILE A 1 210 ? -10.212 8.287 13.586 1.00 97.94 210 ILE A N 1
ATOM 1659 C CA . ILE A 1 210 ? -8.900 7.628 13.736 1.00 97.94 210 ILE A CA 1
ATOM 1660 C C . ILE A 1 210 ? -8.047 7.824 12.480 1.00 97.94 210 ILE A C 1
ATOM 1662 O O . ILE A 1 210 ? -6.872 8.173 12.589 1.00 97.94 210 ILE A O 1
ATOM 1666 N N . ALA A 1 211 ? -8.619 7.583 11.296 1.00 97.38 211 ALA A N 1
ATOM 1667 C CA . ALA A 1 211 ? -7.898 7.734 10.036 1.00 97.38 211 ALA A CA 1
ATOM 1668 C C . ALA A 1 211 ? -7.465 9.188 9.807 1.00 97.38 211 ALA A C 1
ATOM 1670 O O . ALA A 1 211 ? -6.310 9.430 9.456 1.00 97.38 211 ALA A O 1
ATOM 1671 N N . LYS A 1 212 ? -8.368 10.140 10.069 1.00 97.56 212 LYS A N 1
ATOM 1672 C CA . LYS A 1 212 ? -8.104 11.577 9.993 1.00 97.56 212 LYS A CA 1
ATOM 1673 C C . LYS A 1 212 ? -6.969 11.989 10.929 1.00 97.56 212 LYS A C 1
ATOM 1675 O O . LYS A 1 212 ? -5.994 12.567 10.470 1.00 97.56 212 LYS A O 1
ATOM 1680 N N . ASP A 1 213 ? -7.067 11.645 12.211 1.00 97.75 213 ASP A N 1
ATOM 1681 C CA . ASP A 1 213 ? -6.087 12.027 13.234 1.00 97.75 213 ASP A CA 1
ATOM 1682 C C . ASP A 1 213 ? -4.691 11.467 12.935 1.00 97.75 213 ASP A C 1
ATOM 1684 O O . ASP A 1 213 ? -3.680 12.072 13.287 1.00 97.75 213 ASP A O 1
ATOM 1688 N N . VAL A 1 214 ? -4.620 10.288 12.310 1.00 97.50 214 VAL A N 1
ATOM 1689 C CA . VAL A 1 214 ? -3.345 9.692 11.902 1.00 97.50 214 VAL A CA 1
ATOM 1690 C C . VAL A 1 214 ? -2.784 10.366 10.645 1.00 97.50 214 VAL A C 1
ATOM 1692 O O . VAL A 1 214 ? -1.591 10.658 10.621 1.00 97.50 214 VAL A O 1
ATOM 1695 N N . LEU A 1 215 ? -3.610 10.628 9.627 1.00 96.38 215 LEU A N 1
ATOM 1696 C CA . LEU A 1 215 ? -3.160 11.202 8.349 1.00 96.38 215 LEU A CA 1
ATOM 1697 C C . LEU A 1 215 ? -2.867 12.707 8.408 1.00 96.38 215 LEU A C 1
ATOM 1699 O O . LEU A 1 215 ? -1.985 13.190 7.705 1.00 96.38 215 LEU A O 1
ATOM 1703 N N . GLU A 1 216 ? -3.591 13.453 9.239 1.00 96.62 216 GLU A N 1
ATOM 1704 C CA . GLU A 1 216 ? -3.344 14.884 9.482 1.00 96.62 216 GLU A CA 1
ATOM 1705 C C . GLU A 1 216 ? -2.358 15.110 10.648 1.00 96.62 216 GLU A C 1
ATOM 1707 O O . GLU A 1 216 ? -2.040 16.247 10.997 1.00 96.62 216 GLU A O 1
ATOM 1712 N N . GLY A 1 217 ? -1.891 14.024 11.272 1.00 94.69 217 GLY A N 1
ATOM 1713 C CA . GLY A 1 217 ? -0.982 14.030 12.412 1.00 94.69 217 GLY A CA 1
ATOM 1714 C C . GLY A 1 217 ? 0.503 14.143 12.031 1.00 94.69 217 GLY A C 1
ATOM 1715 O O . GLY A 1 217 ? 0.856 14.669 10.973 1.00 94.69 217 GLY A O 1
ATOM 1716 N N . PRO A 1 218 ? 1.412 13.663 12.904 1.00 93.12 218 PRO A N 1
ATOM 1717 C CA . PRO A 1 218 ? 2.849 13.671 12.638 1.00 93.12 218 PRO A CA 1
ATOM 1718 C C . PRO A 1 218 ? 3.221 12.957 11.332 1.00 93.12 218 PRO A C 1
ATOM 1720 O O . PRO A 1 218 ? 2.672 11.908 10.996 1.00 93.12 218 PRO A O 1
ATOM 1723 N N . GLY A 1 219 ? 4.200 13.513 10.615 1.00 91.31 219 GLY A N 1
ATOM 1724 C CA . GLY A 1 219 ? 4.720 12.922 9.385 1.00 91.31 219 GLY A CA 1
ATOM 1725 C C . GLY A 1 219 ? 5.449 11.598 9.635 1.00 91.31 219 GLY A C 1
ATOM 1726 O O . GLY A 1 219 ? 6.219 11.476 10.585 1.00 91.31 219 GLY A O 1
ATOM 1727 N N . TYR A 1 220 ? 5.247 10.637 8.732 1.00 94.75 220 TYR A N 1
ATOM 1728 C CA . TYR A 1 220 ? 5.903 9.321 8.714 1.00 94.75 220 TYR A CA 1
ATOM 1729 C C . TYR A 1 220 ? 6.693 9.172 7.415 1.00 94.75 220 TYR A C 1
ATOM 1731 O O . TYR A 1 220 ? 6.370 9.836 6.426 1.00 94.75 220 TYR A O 1
ATOM 1739 N N . ASN A 1 221 ? 7.710 8.315 7.397 1.00 91.88 221 ASN A N 1
ATOM 1740 C CA . ASN A 1 221 ? 8.458 8.022 6.174 1.00 91.88 221 ASN A CA 1
ATOM 1741 C C . ASN A 1 221 ? 7.652 7.123 5.229 1.00 91.88 221 ASN A C 1
ATOM 1743 O O . ASN A 1 221 ? 7.585 7.378 4.023 1.00 91.88 221 ASN A O 1
ATOM 1747 N N . LEU A 1 222 ? 7.042 6.078 5.789 1.00 92.62 222 LEU A N 1
ATOM 1748 C CA . LEU A 1 222 ? 6.435 4.976 5.051 1.00 92.62 222 LEU A CA 1
ATOM 1749 C C . LEU A 1 222 ? 4.905 5.011 5.125 1.00 92.62 222 LEU A C 1
ATOM 1751 O O . LEU A 1 222 ? 4.316 5.343 6.156 1.00 92.62 222 LEU A O 1
ATOM 1755 N N . LEU A 1 223 ? 4.243 4.609 4.037 1.00 93.50 223 LEU A N 1
ATOM 1756 C CA . LEU A 1 223 ? 2.785 4.419 4.031 1.00 93.50 223 LEU A CA 1
ATOM 1757 C C . LEU A 1 223 ? 2.386 3.222 4.900 1.00 93.50 223 LEU A C 1
ATOM 1759 O O . LEU A 1 223 ? 1.312 3.194 5.500 1.00 93.50 223 LEU A O 1
ATOM 1763 N N . GLU A 1 224 ? 3.278 2.246 4.978 1.00 94.00 224 GLU A N 1
ATOM 1764 C CA . GLU A 1 224 ? 3.247 1.075 5.835 1.00 94.00 224 GLU A CA 1
ATOM 1765 C C . GLU A 1 224 ? 3.028 1.478 7.292 1.00 94.00 224 GLU A C 1
ATOM 1767 O O . GLU A 1 224 ? 2.140 0.944 7.949 1.00 94.00 224 GLU A O 1
ATOM 1772 N N . SER A 1 225 ? 3.769 2.474 7.782 1.00 95.44 225 SER A N 1
ATOM 1773 C CA . SER A 1 225 ? 3.665 2.946 9.167 1.00 95.44 225 SER A CA 1
ATOM 1774 C C . SER A 1 225 ? 2.329 3.612 9.442 1.00 95.44 225 SER A C 1
ATOM 1776 O O . SER A 1 225 ? 1.667 3.324 10.439 1.00 95.44 225 SER A O 1
ATOM 1778 N N . VAL A 1 226 ? 1.890 4.463 8.515 1.00 96.94 226 VAL A N 1
ATOM 1779 C CA . VAL A 1 226 ? 0.602 5.159 8.609 1.00 96.94 226 VAL A CA 1
ATOM 1780 C C . VAL A 1 226 ? -0.550 4.153 8.606 1.00 96.94 226 VAL A C 1
ATOM 1782 O O . VAL A 1 226 ? -1.417 4.187 9.480 1.00 96.94 226 VAL A O 1
ATOM 1785 N N . THR A 1 227 ? -0.551 3.215 7.657 1.00 96.56 227 THR A N 1
ATOM 1786 C CA . THR A 1 227 ? -1.589 2.177 7.572 1.00 96.56 227 THR A CA 1
ATOM 1787 C C . THR A 1 227 ? -1.571 1.241 8.768 1.00 96.56 227 THR A C 1
ATOM 1789 O O . THR A 1 227 ? -2.638 0.946 9.315 1.00 96.56 227 THR A O 1
ATOM 1792 N N . HIS A 1 228 ? -0.386 0.829 9.221 1.00 95.81 228 HIS A N 1
ATOM 1793 C CA . HIS A 1 228 ? -0.231 0.014 10.417 1.00 95.81 228 HIS A CA 1
ATOM 1794 C C . HIS A 1 228 ? -0.800 0.725 11.646 1.00 95.81 228 HIS A C 1
ATOM 1796 O O . HIS A 1 228 ? -1.572 0.122 12.390 1.00 95.81 228 HIS A O 1
ATOM 1802 N N . LEU A 1 229 ? -0.502 2.013 11.831 1.00 97.19 229 LEU A N 1
ATOM 1803 C CA . LEU A 1 229 ? -1.014 2.789 12.957 1.00 97.19 229 LEU A CA 1
ATOM 1804 C C . LEU A 1 229 ? -2.543 2.908 12.938 1.00 97.19 229 LEU A C 1
ATOM 1806 O O . LEU A 1 229 ? -3.176 2.745 13.983 1.00 97.19 229 LEU A O 1
ATOM 1810 N N . ILE A 1 230 ? -3.146 3.153 11.770 1.00 97.69 230 ILE A N 1
ATOM 1811 C CA . ILE A 1 230 ? -4.611 3.207 11.617 1.00 97.69 230 ILE A CA 1
ATOM 1812 C C . ILE A 1 230 ? -5.235 1.858 11.977 1.00 97.69 230 ILE A C 1
ATOM 1814 O O . ILE A 1 230 ? -6.184 1.811 12.766 1.00 97.69 230 ILE A O 1
ATOM 1818 N N . ALA A 1 231 ? -4.696 0.760 11.440 1.00 96.88 231 ALA A N 1
ATOM 1819 C CA . ALA A 1 231 ? -5.195 -0.583 11.717 1.00 96.88 231 ALA A CA 1
ATOM 1820 C C . ALA A 1 231 ? -5.083 -0.927 13.211 1.00 96.88 231 ALA A C 1
ATOM 1822 O O . ALA A 1 231 ? -6.068 -1.342 13.824 1.00 96.88 231 ALA A O 1
ATOM 1823 N N . THR A 1 232 ? -3.921 -0.674 13.817 1.00 96.00 232 THR A N 1
ATOM 1824 C CA . THR A 1 232 ? -3.656 -0.931 15.237 1.00 96.00 232 THR A CA 1
ATOM 1825 C C . THR A 1 232 ? -4.567 -0.103 16.138 1.00 96.00 232 THR A C 1
ATOM 1827 O O . THR A 1 232 ? -5.234 -0.673 16.999 1.00 96.00 232 THR A O 1
ATOM 1830 N N . LYS A 1 233 ? -4.692 1.215 15.917 1.00 97.38 233 LYS A N 1
ATOM 1831 C CA . LYS A 1 233 ? -5.606 2.066 16.703 1.00 97.38 233 LYS A CA 1
ATOM 1832 C C . LYS A 1 233 ? -7.061 1.615 16.580 1.00 97.38 233 LYS A C 1
ATOM 1834 O O . LYS A 1 233 ? -7.784 1.608 17.574 1.00 97.38 233 LYS A O 1
ATOM 1839 N N . THR A 1 234 ? -7.483 1.220 15.380 1.00 97.44 234 THR A N 1
ATOM 1840 C CA . THR A 1 234 ? -8.845 0.729 15.126 1.00 97.44 234 THR A CA 1
ATOM 1841 C C . THR A 1 234 ? -9.111 -0.565 15.896 1.00 97.44 234 THR A C 1
ATOM 1843 O O . THR A 1 234 ? -10.097 -0.657 16.629 1.00 97.44 234 THR A O 1
ATOM 1846 N N . LEU A 1 235 ? -8.207 -1.546 15.807 1.00 96.50 235 LEU A N 1
ATOM 1847 C CA . LEU A 1 235 ? -8.336 -2.808 16.537 1.00 96.50 235 LEU A CA 1
ATOM 1848 C C . LEU A 1 235 ? -8.226 -2.612 18.060 1.00 96.50 235 LEU A C 1
ATOM 1850 O O . LEU A 1 235 ? -8.953 -3.254 18.816 1.00 96.50 235 LEU A O 1
ATOM 1854 N N . GLN A 1 236 ? -7.368 -1.717 18.543 1.00 95.88 236 GLN A N 1
ATOM 1855 C CA . GLN A 1 236 ? -7.241 -1.447 19.979 1.00 95.88 236 GLN A CA 1
ATOM 1856 C C . GLN A 1 236 ? -8.476 -0.747 20.554 1.00 95.88 236 GLN A C 1
ATOM 1858 O O . GLN A 1 236 ? -8.912 -1.091 21.651 1.00 95.88 236 GLN A O 1
ATOM 1863 N N . ARG A 1 237 ? -9.064 0.210 19.822 1.00 96.25 237 ARG A N 1
ATOM 1864 C CA . ARG A 1 237 ? -10.229 0.971 20.297 1.00 96.25 237 ARG A CA 1
ATOM 1865 C C . ARG A 1 237 ? -11.522 0.156 20.281 1.00 96.25 237 ARG A C 1
ATOM 1867 O O . ARG A 1 237 ? -12.346 0.331 21.174 1.00 96.25 237 ARG A O 1
ATOM 1874 N N . PHE A 1 238 ? -11.709 -0.720 19.295 1.00 95.00 238 PHE A N 1
ATOM 1875 C CA . PHE A 1 238 ? -12.971 -1.441 19.106 1.00 95.00 238 PHE A CA 1
ATOM 1876 C C . PHE A 1 238 ? -12.783 -2.946 19.216 1.00 95.00 238 PHE A C 1
ATOM 1878 O O . PHE A 1 238 ? -12.537 -3.609 18.212 1.00 95.00 238 PHE A O 1
ATOM 1885 N N . SER A 1 239 ? -12.965 -3.507 20.413 1.00 93.38 239 SER A N 1
ATOM 1886 C CA . SER A 1 239 ? -12.848 -4.954 20.668 1.00 93.38 239 SER A CA 1
ATOM 1887 C C . SER A 1 239 ? -13.758 -5.823 19.786 1.00 93.38 239 SER A C 1
ATOM 1889 O O . SER A 1 239 ? -13.409 -6.963 19.490 1.00 93.38 239 SER A O 1
ATOM 1891 N N . GLN A 1 240 ? -14.884 -5.271 19.325 1.00 93.06 240 GLN A N 1
ATOM 1892 C CA . GLN A 1 240 ? -15.851 -5.921 18.433 1.00 93.06 240 GLN A CA 1
ATOM 1893 C C . GLN A 1 240 ? -15.297 -6.198 17.023 1.00 93.06 240 GLN A C 1
ATOM 1895 O O . GLN A 1 240 ? -15.780 -7.100 16.340 1.00 93.06 240 GLN A O 1
ATOM 1900 N N . ILE A 1 241 ? -14.288 -5.440 16.575 1.00 94.75 241 ILE A N 1
ATOM 1901 C CA . ILE A 1 241 ? -13.688 -5.624 15.250 1.00 94.75 241 ILE A CA 1
ATOM 1902 C C . ILE A 1 241 ? -12.736 -6.820 15.290 1.00 94.75 241 ILE A C 1
ATOM 1904 O O . ILE A 1 241 ? -11.806 -6.853 16.104 1.00 94.75 241 ILE A O 1
ATOM 1908 N N . SER A 1 242 ? -12.942 -7.785 14.395 1.00 92.38 242 SER A N 1
ATOM 1909 C CA . SER A 1 242 ? -12.1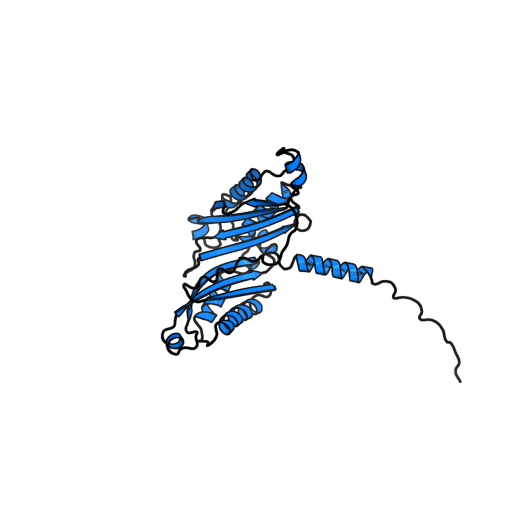26 -9.002 14.289 1.00 92.38 242 SER A CA 1
ATOM 1910 C C . SER A 1 242 ? -10.945 -8.844 13.329 1.00 92.38 242 SER A C 1
ATOM 1912 O O . SER A 1 242 ? -9.872 -9.402 13.573 1.00 92.38 242 SER A O 1
ATOM 1914 N N . ALA A 1 243 ? -11.120 -8.057 12.268 1.00 91.94 243 ALA A N 1
ATOM 1915 C CA . ALA A 1 243 ? -10.096 -7.766 11.274 1.00 91.94 243 ALA A CA 1
ATOM 1916 C C . ALA A 1 243 ? -10.307 -6.387 10.643 1.00 91.94 243 ALA A C 1
ATOM 1918 O O . ALA A 1 243 ? -11.433 -5.890 10.568 1.00 91.94 243 ALA A O 1
ATOM 1919 N N . VAL A 1 244 ? -9.225 -5.789 10.149 1.00 94.19 244 VAL A N 1
ATOM 1920 C CA . VAL A 1 244 ? -9.251 -4.533 9.396 1.00 94.19 244 VAL A CA 1
ATOM 1921 C C . VAL A 1 244 ? -8.387 -4.668 8.147 1.00 94.19 244 VAL A C 1
ATOM 1923 O O . VAL A 1 244 ? -7.249 -5.133 8.217 1.00 94.19 244 VAL A O 1
ATOM 1926 N N . ARG A 1 245 ? -8.916 -4.214 7.011 1.00 94.12 245 ARG A N 1
ATOM 1927 C CA . ARG A 1 245 ? -8.153 -3.939 5.791 1.00 94.12 245 ARG A CA 1
ATOM 1928 C C . ARG A 1 245 ? -7.994 -2.437 5.673 1.00 94.12 245 ARG A C 1
ATOM 1930 O O . ARG A 1 245 ? -8.993 -1.718 5.709 1.00 94.12 245 ARG A O 1
ATOM 1937 N N . VAL A 1 246 ? -6.765 -1.983 5.477 1.00 95.88 246 VAL A N 1
ATOM 1938 C CA . VAL A 1 246 ? -6.461 -0.575 5.213 1.00 95.88 246 VAL A CA 1
ATOM 1939 C C . VAL A 1 246 ? -5.724 -0.490 3.889 1.00 95.88 246 VAL A C 1
ATOM 1941 O O . VAL A 1 246 ? -4.667 -1.097 3.736 1.00 95.88 246 VAL A O 1
ATOM 1944 N N . LYS A 1 247 ? -6.271 0.259 2.934 1.00 95.06 247 LYS A N 1
ATOM 1945 C CA . LYS A 1 247 ? -5.602 0.575 1.671 1.00 95.06 247 LYS A CA 1
ATOM 1946 C C . LYS A 1 247 ? -5.371 2.073 1.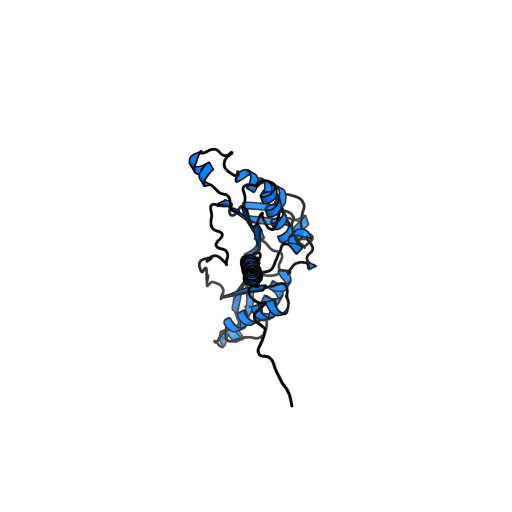605 1.00 95.06 247 LYS A C 1
ATOM 1948 O O . LYS A 1 247 ? -6.334 2.831 1.586 1.00 95.06 247 LYS A O 1
ATOM 1953 N N . LEU A 1 248 ? -4.112 2.485 1.552 1.00 95.38 248 LEU A N 1
ATOM 1954 C CA . LEU A 1 248 ? -3.699 3.884 1.515 1.00 95.38 248 LEU A CA 1
ATOM 1955 C C . LEU A 1 248 ? -2.925 4.152 0.234 1.00 95.38 248 LEU A C 1
ATOM 1957 O O . LEU A 1 248 ? -1.966 3.447 -0.069 1.00 95.38 248 LEU A O 1
ATOM 1961 N N . GLY A 1 249 ? -3.337 5.176 -0.504 1.00 91.62 249 GLY A N 1
ATOM 1962 C CA . GLY A 1 249 ? -2.706 5.573 -1.751 1.00 91.62 249 GLY A CA 1
ATOM 1963 C C . GLY A 1 249 ? -2.259 7.025 -1.787 1.00 91.62 249 GLY A C 1
ATOM 1964 O O . GLY A 1 249 ? -2.910 7.907 -1.223 1.00 91.62 249 GLY A O 1
ATOM 1965 N N . LYS A 1 250 ? -1.173 7.251 -2.524 1.00 88.38 250 LYS A N 1
ATOM 1966 C CA . LYS A 1 250 ? -0.680 8.540 -2.994 1.00 88.38 250 LYS A CA 1
ATOM 1967 C C . LYS A 1 250 ? -1.137 8.731 -4.450 1.00 88.38 250 LYS A C 1
ATOM 1969 O O . LYS A 1 250 ? -0.620 8.048 -5.336 1.00 88.38 250 LYS A O 1
ATOM 1974 N N . PRO A 1 251 ? -2.101 9.627 -4.722 1.00 79.62 251 PRO A N 1
ATOM 1975 C CA . PRO A 1 251 ? -2.521 9.954 -6.084 1.00 79.62 251 PRO A CA 1
ATOM 1976 C C . PRO A 1 251 ? -1.477 10.790 -6.842 1.00 79.62 251 PRO A C 1
ATOM 1978 O O . PRO A 1 251 ? -1.524 10.862 -8.064 1.00 79.62 251 PRO A O 1
ATOM 1981 N N . HIS A 1 252 ? -0.545 11.438 -6.137 1.00 74.81 252 HIS A N 1
ATOM 1982 C CA . HIS A 1 252 ? 0.495 12.274 -6.732 1.00 74.81 252 HIS A CA 1
ATOM 1983 C C . HIS A 1 252 ? 1.849 11.902 -6.132 1.00 74.81 252 HIS A C 1
ATOM 1985 O O . HIS A 1 252 ? 2.151 12.299 -5.015 1.00 74.81 252 HIS A O 1
ATOM 1991 N N . VAL A 1 253 ? 2.660 11.131 -6.855 1.00 69.56 253 VAL A N 1
ATOM 1992 C CA . VAL A 1 253 ? 3.983 10.705 -6.372 1.00 69.56 253 VAL A CA 1
ATOM 1993 C C . VAL A 1 253 ? 5.081 11.470 -7.098 1.00 69.56 253 VAL A C 1
ATOM 1995 O O . VAL A 1 253 ? 5.025 11.650 -8.313 1.00 69.56 253 VAL A O 1
ATOM 1998 N N . SER A 1 254 ? 6.111 11.873 -6.358 1.00 65.69 254 SER A N 1
ATOM 1999 C CA . SER A 1 254 ? 7.307 12.540 -6.879 1.00 65.69 254 SER A CA 1
ATOM 2000 C C . SER A 1 254 ? 8.266 11.554 -7.567 1.00 65.69 254 SER A C 1
ATOM 2002 O O . SER A 1 254 ? 9.368 11.313 -7.079 1.00 65.69 254 SER A O 1
ATOM 2004 N N . ILE A 1 255 ? 7.857 10.962 -8.693 1.00 68.00 255 ILE A N 1
ATOM 2005 C CA . ILE A 1 255 ? 8.732 10.158 -9.568 1.00 68.00 255 ILE A CA 1
ATOM 2006 C C . ILE A 1 255 ? 8.911 10.889 -10.907 1.00 68.00 255 ILE A C 1
ATOM 2008 O O . ILE A 1 255 ? 8.004 11.574 -11.373 1.00 68.00 255 ILE A O 1
ATOM 2012 N N . GLN A 1 256 ? 10.082 10.753 -11.543 1.00 61.97 256 GLN A N 1
ATOM 2013 C CA . GLN A 1 256 ? 10.393 11.334 -12.862 1.00 61.97 256 GLN A CA 1
ATOM 2014 C C . GLN A 1 256 ? 9.698 10.596 -14.029 1.00 61.97 256 GLN A C 1
ATOM 2016 O O . GLN A 1 256 ? 10.328 10.264 -15.033 1.00 61.97 256 GLN A O 1
ATOM 2021 N N . GLY A 1 257 ? 8.402 10.313 -13.909 1.00 62.00 257 GLY A N 1
ATOM 2022 C CA . GLY A 1 257 ? 7.635 9.608 -14.930 1.00 62.00 257 GLY A CA 1
ATOM 2023 C C . GLY A 1 257 ? 6.140 9.565 -14.617 1.00 62.00 257 GLY A C 1
ATOM 2024 O O . GLY A 1 257 ? 5.733 9.912 -13.507 1.00 62.00 257 GLY A O 1
ATOM 2025 N N . PRO A 1 258 ? 5.300 9.171 -15.588 1.00 68.94 258 PRO A N 1
ATOM 2026 C CA . PRO A 1 258 ? 3.871 9.056 -15.360 1.00 68.94 258 PRO A CA 1
ATOM 2027 C C . PRO A 1 258 ? 3.577 7.871 -14.438 1.00 68.94 258 PRO A C 1
ATOM 2029 O O . PRO A 1 258 ? 4.067 6.764 -14.665 1.00 68.94 258 PRO A O 1
ATOM 2032 N N . LEU A 1 259 ? 2.768 8.124 -13.416 1.00 75.06 259 LEU A N 1
ATOM 2033 C CA . LEU A 1 259 ? 2.277 7.139 -12.465 1.00 75.06 259 LEU A CA 1
ATOM 2034 C C . LEU A 1 259 ? 0.861 7.549 -12.068 1.00 75.06 259 LEU A C 1
ATOM 2036 O O . LEU A 1 259 ? 0.653 8.680 -11.627 1.00 75.06 259 LEU A O 1
ATOM 2040 N N . ASP A 1 260 ? -0.093 6.634 -12.202 1.00 75.12 260 ASP A N 1
ATOM 2041 C CA . ASP A 1 260 ? -1.498 6.926 -11.908 1.00 75.12 260 ASP A CA 1
ATOM 2042 C C . ASP A 1 260 ? -1.798 6.785 -10.415 1.00 75.12 260 ASP A C 1
ATOM 2044 O O . ASP A 1 260 ? -2.567 7.554 -9.837 1.00 75.12 260 ASP A O 1
ATOM 2048 N N . TYR A 1 261 ? -1.221 5.762 -9.781 1.00 78.06 261 TYR A N 1
ATOM 2049 C CA . TYR A 1 261 ? -1.489 5.452 -8.384 1.00 78.06 261 TYR A CA 1
ATOM 2050 C C . TYR A 1 261 ? -0.356 4.638 -7.769 1.00 78.06 261 TYR A C 1
ATOM 2052 O O . TYR A 1 261 ? 0.109 3.649 -8.341 1.00 78.06 261 TYR A O 1
ATOM 2060 N N . LEU A 1 262 ? 0.016 5.011 -6.549 1.00 87.25 262 LEU A N 1
ATOM 2061 C CA . LEU A 1 262 ? 0.869 4.214 -5.682 1.00 87.25 262 LEU A CA 1
ATOM 2062 C C . LEU A 1 262 ? 0.192 4.023 -4.342 1.00 87.25 262 LEU A C 1
ATOM 2064 O O . LEU A 1 262 ? -0.409 4.959 -3.823 1.00 87.25 262 LEU A O 1
ATOM 2068 N N . GLY A 1 263 ? 0.319 2.851 -3.741 1.00 91.62 263 GLY A N 1
ATOM 2069 C CA . GLY A 1 263 ? -0.216 2.653 -2.406 1.00 91.62 263 GLY A CA 1
ATOM 2070 C C . GLY A 1 263 ? 0.212 1.358 -1.759 1.00 91.62 263 GLY A C 1
ATOM 2071 O O . GLY A 1 263 ? 0.875 0.522 -2.366 1.00 91.62 263 GLY A O 1
ATOM 2072 N N . VAL A 1 264 ? -0.224 1.197 -0.521 1.00 93.50 264 VAL A N 1
ATOM 2073 C CA . VAL A 1 264 ? -0.106 -0.044 0.238 1.00 93.50 264 VAL A CA 1
ATOM 2074 C C . VAL A 1 264 ? -1.500 -0.519 0.607 1.00 93.50 264 VAL A C 1
ATOM 2076 O O . VAL A 1 264 ? -2.411 0.279 0.844 1.00 93.50 264 VAL A O 1
ATOM 2079 N N . GLU A 1 265 ? -1.678 -1.826 0.652 1.00 93.19 265 GLU A N 1
ATOM 2080 C CA . GLU A 1 265 ? -2.876 -2.464 1.180 1.00 93.19 265 GLU A CA 1
ATOM 2081 C C . GLU A 1 265 ? -2.439 -3.481 2.215 1.00 93.19 265 GLU A C 1
ATOM 2083 O O . GLU A 1 265 ? -1.630 -4.340 1.889 1.00 93.19 265 GLU A O 1
ATOM 2088 N N . ILE A 1 266 ? -2.970 -3.379 3.433 1.00 92.88 266 ILE A N 1
ATOM 2089 C CA . ILE A 1 266 ? -2.650 -4.283 4.536 1.00 92.88 266 ILE A CA 1
ATOM 2090 C C . ILE A 1 266 ? -3.895 -4.940 5.118 1.00 92.88 266 ILE A C 1
ATOM 2092 O O . ILE A 1 266 ? -4.988 -4.364 5.081 1.00 92.88 266 ILE A O 1
ATOM 2096 N N . PHE A 1 267 ? -3.705 -6.113 5.718 1.00 91.56 267 PHE A N 1
ATOM 2097 C CA . PHE A 1 267 ? -4.712 -6.818 6.511 1.00 91.56 267 PHE A CA 1
ATOM 2098 C C . PHE A 1 267 ? -4.179 -7.097 7.916 1.00 91.56 267 PHE A C 1
ATOM 2100 O O . PHE A 1 267 ? -3.109 -7.685 8.087 1.00 91.56 267 PHE A O 1
ATOM 2107 N N . ARG A 1 268 ? -4.926 -6.686 8.943 1.00 91.94 268 ARG A N 1
ATOM 2108 C CA . ARG A 1 268 ? -4.596 -6.949 10.350 1.00 91.94 268 ARG A CA 1
ATOM 2109 C C . ARG A 1 268 ? -5.753 -7.655 11.040 1.00 91.94 268 ARG A C 1
ATOM 2111 O O . ARG A 1 268 ? -6.912 -7.290 10.843 1.00 91.94 268 ARG A O 1
ATOM 2118 N N . PHE A 1 269 ? -5.432 -8.647 11.856 1.00 90.12 269 PHE A N 1
ATOM 2119 C CA . PHE A 1 269 ? -6.380 -9.480 12.587 1.00 90.12 269 PHE A CA 1
ATOM 2120 C C . PHE A 1 269 ? -6.179 -9.282 14.077 1.00 90.12 269 PHE A C 1
ATOM 2122 O O . PHE A 1 269 ? -5.049 -9.314 14.555 1.00 90.12 269 PHE A O 1
ATOM 2129 N N . ARG A 1 270 ? -7.270 -9.166 14.839 1.00 89.69 270 ARG A N 1
ATOM 2130 C CA . ARG A 1 270 ? -7.175 -9.026 16.297 1.00 89.69 270 ARG A CA 1
ATOM 2131 C C . ARG A 1 270 ? -6.340 -10.139 16.922 1.00 89.69 270 A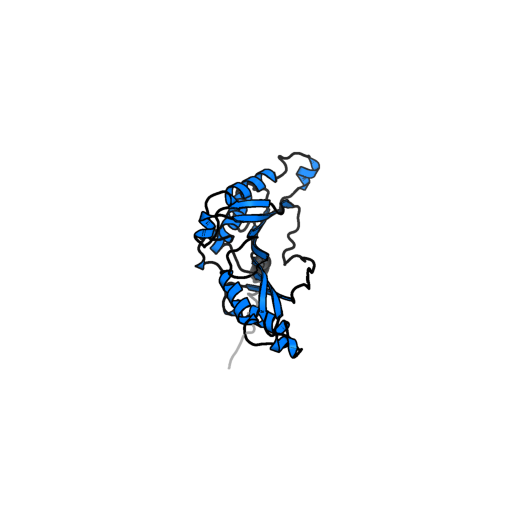RG A C 1
ATOM 2133 O O . ARG A 1 270 ? -5.429 -9.839 17.663 1.00 89.69 270 ARG A O 1
ATOM 2140 N N . GLY A 1 271 ? -6.625 -11.401 16.600 1.00 82.75 271 GLY A N 1
ATOM 2141 C CA . GLY A 1 271 ? -5.953 -12.547 17.227 1.00 82.75 271 GLY A CA 1
ATOM 2142 C C . GLY A 1 271 ? -4.470 -12.721 16.875 1.00 82.75 271 GLY A C 1
ATOM 2143 O O . GLY A 1 271 ? -3.860 -13.670 17.355 1.00 82.75 271 GLY A O 1
ATOM 2144 N N . VAL A 1 272 ? -3.911 -11.861 16.018 1.00 80.19 272 VAL A N 1
ATOM 2145 C CA . VAL A 1 272 ? -2.514 -11.924 15.557 1.00 80.19 272 VAL A CA 1
ATOM 2146 C C . VAL A 1 272 ? -1.776 -10.618 15.853 1.00 80.19 272 VAL A C 1
ATOM 2148 O O . VAL A 1 272 ? -0.607 -10.641 16.227 1.00 80.19 272 VAL A O 1
ATOM 2151 N N . ASP A 1 273 ? -2.447 -9.481 15.665 1.00 84.12 273 ASP A N 1
ATOM 2152 C CA . ASP A 1 273 ? -1.832 -8.154 15.642 1.00 84.12 273 ASP A CA 1
ATOM 2153 C C . ASP A 1 273 ? -2.117 -7.305 16.902 1.00 84.12 273 ASP A C 1
ATOM 2155 O O . ASP A 1 273 ? -1.538 -6.223 17.028 1.00 84.12 273 ASP A O 1
ATOM 2159 N N . VAL A 1 274 ? -2.977 -7.769 17.825 1.00 81.31 274 VAL A N 1
ATOM 2160 C CA . VAL A 1 274 ? -3.290 -7.130 19.125 1.00 81.31 274 VAL A CA 1
ATOM 2161 C C . VAL A 1 274 ? -3.195 -8.145 20.256 1.00 81.31 274 VAL A C 1
ATOM 2163 O O . VAL A 1 274 ? -2.579 -7.790 21.283 1.00 81.31 274 VAL A O 1
#

Secondary structure (DSSP, 8-state):
-----------S-S--HHHHHHHHHHHHHHHHHTT--EEEEEEEEEEE--SSSHHHHHT-EEEEEEEEEE---HHHHHH--GGGS--HHHHHHHHHHHHHSS--S-HHHHHHHHHHHHHHH-TT-SEEEEEEE-TT----------S----S-EEEEEEEEEEE---SSHHHHHH-EEEEEEEEEE---HHHHHH--GGGS--HHHHHHHHHHHHSSS--S-HHHHHHHHHHHHHHH-TT--EEEEEEEESS---SS--SEEEEEEEEEHHHH-

Sequence (274 aa):
MKRMIKLMVFSLIIFVPLIFGILQQKMEADCIISKGDKLILRGLMFHGYHGVLPEEKTLGQKFVIDMDAWFDLREPGKSDNINDSVSYVDLYNIAKDVVEGPGYNLLETVAHLIATETLERFSRISTVRVKLGKPHVSIQGPMEADGMILKGDKLILRGLMFQGYHGVLPEEKTLGQKFVIDIDAWVDLREAGKSDNINDSVSYVDIYNIAKDVLEGPGYNLLESVTHLIATKTLQRFSQISAVRVKLGKPHVSIQGPLDYLGVEIFRFRGVDV

Radius of gyration: 24.42 Å; chains: 1; bounding box: 56×94×59 Å

Organism: NCBI:txid357466